Protein AF-A0A9D4KUN6-F1 (afdb_monomer)

Foldseek 3Di:
DDDDPVRVVVVVVVVLVVDPVSVVVVVVVVVVVVVVCVVVVVDDDPVRDDPVVVVVVVVVCVVVVVVVVVVVVVVVVVVVVVPDPPPDPPDPDDPDDPVVVVVVVVVVVVVVVVVVVVVVVVVVVVVVVVVVVVVVVVVVVVVVVVVVVVVCDVVNVVVVVVVCVVCVVVNVVVVVVVLVVLVVLLVCCVVDDPVVLLVVLCVQPVDPVNVVVVVQVVNCVRRVNDNPPPVPVPVPPDPPPPPVVLVVVVVVCPPPVNVVVDDDPVQWDADPNDIDGPVNVVVD

Secondary structure (DSSP, 8-state):
-PPPHHHHHHHHHHHHHH-HHHHHHHHHHHHHHHHHHHHTTSS--TTTS-HHHHHHHHHHHHHHHHHHHHHHHHHHHHHHHHTSPPPPP---PPPPPHHHHHHHHHHHHHHHHHHHHHHHHHHHHHHHHHHHHHHHHHHHHHHHHHHHHHTS-HHHHHHHHHHHHHTHHHHHHHHHHHHHHHHHHHHHHHH--HHHHHHHHHHHHH-HHHHHTTHHHHHHHHH----------------PPPHHHHHHHHHHHHSHHHHHTS--GGGEEEETTEEEEHHHHT--

Solvent-accessible surface area (backbone atoms only — not comparable to full-atom values): 16516 Å² total; per-residue (Å²): 134,85,75,50,74,68,52,49,54,49,51,50,55,49,56,40,65,74,36,62,69,61,36,50,56,50,51,50,56,49,52,52,51,48,50,56,34,38,76,70,61,76,49,70,52,80,85,76,41,52,76,68,54,49,51,50,51,53,51,52,49,54,52,52,52,49,53,49,52,54,49,53,52,50,52,52,52,50,52,56,62,72,68,52,74,78,76,71,78,82,73,92,61,85,73,83,53,71,66,59,57,49,52,50,52,52,50,50,52,52,51,50,52,51,53,51,51,52,51,50,54,49,52,50,53,52,51,52,52,49,52,52,51,51,52,52,50,50,52,52,51,49,52,50,51,57,52,53,56,68,68,50,51,68,68,61,54,51,51,52,52,47,55,52,58,74,41,38,69,59,51,51,50,50,50,50,51,50,53,53,52,40,52,50,52,32,56,49,55,71,73,43,53,77,68,56,50,50,50,56,46,44,63,48,67,64,39,65,67,40,52,74,73,47,44,42,62,50,44,27,72,71,45,64,54,67,85,68,78,71,76,71,80,55,90,63,76,76,80,71,76,54,66,65,58,55,48,55,53,50,55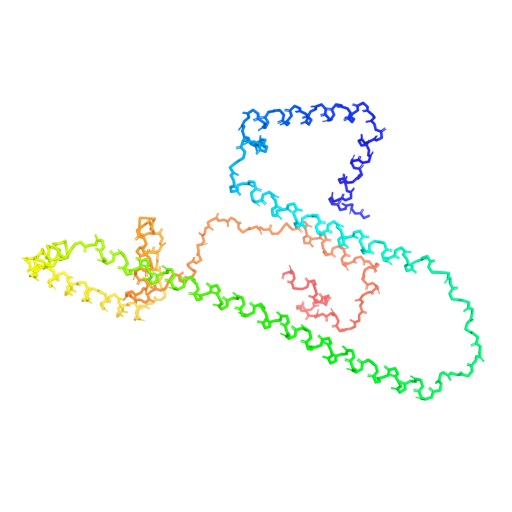,55,57,66,34,63,77,56,44,72,77,68,74,57,86,90,52,53,44,73,56,96,92,44,78,41,48,51,79,62,62,76,76,104

Sequence (284 aa):
MALTSGERSALWRKRQRNDTEKHEKYKQKERERYLKRKERGNIKLVHDMSEREKRSKRRAWKISSKTYRDRSKKITAALKLTMKPPNSPPDNGPGPSREIQNRDRGRRKKNLIRSKAYREQFKLRIALNKERRMKDMYKKRYYRLKNKNIKRTESQIDNEVEIIMNDRAKTKTAITMYSILINNIRKRYSNAETAEKRMLKKLIYREAVLRTYGIGDFAKNSTGISESRIRVHANTPRRQRSTVFQKNITDFFERDDNSRIKAGKKSTITRRKVKKQIRLMNNS

pLDDT: mean 78.45, std 13.75, range [45.59, 97.06]

Radius of gyration: 35.12 Å; Cα contacts (8 Å, |Δi|>4): 68; chains: 1; bounding box: 75×63×86 Å

Organism: Dreissena polymorpha (NCBI:txid45954)

Structure (mmCIF, N/CA/C/O backbone):
data_AF-A0A9D4KUN6-F1
#
_entry.id   AF-A0A9D4KUN6-F1
#
loop_
_atom_site.group_PDB
_atom_site.id
_atom_site.type_symbol
_atom_site.label_atom_id
_atom_site.label_alt_id
_atom_site.label_comp_id
_atom_site.label_asym_id
_atom_site.label_entity_id
_atom_site.label_seq_id
_atom_site.pdbx_PDB_ins_code
_atom_site.Cartn_x
_atom_site.Cartn_y
_atom_site.Cartn_z
_atom_site.occupancy
_atom_site.B_iso_or_equiv
_atom_site.auth_seq_id
_atom_site.auth_comp_id
_atom_site.auth_asym_id
_atom_site.auth_atom_id
_atom_site.pdbx_PDB_model_num
ATOM 1 N N . MET A 1 1 ? 12.007 -25.671 -31.187 1.00 57.03 1 MET A N 1
ATOM 2 C CA . MET A 1 1 ? 11.753 -24.912 -29.935 1.00 57.03 1 MET A CA 1
ATOM 3 C C . MET A 1 1 ? 10.272 -24.560 -29.858 1.00 57.03 1 MET A C 1
ATOM 5 O O . MET A 1 1 ? 9.696 -24.250 -30.892 1.00 57.03 1 MET A O 1
ATOM 9 N N . ALA A 1 2 ? 9.638 -24.632 -28.685 1.00 70.88 2 ALA A N 1
ATOM 10 C CA . ALA A 1 2 ? 8.222 -24.280 -28.553 1.00 70.88 2 ALA A CA 1
ATOM 11 C C . ALA A 1 2 ? 8.035 -22.753 -28.591 1.00 70.88 2 ALA A C 1
ATOM 13 O O . ALA A 1 2 ? 8.686 -22.033 -27.838 1.00 70.88 2 ALA A O 1
ATOM 14 N N . LEU A 1 3 ? 7.132 -22.269 -29.448 1.00 81.00 3 LEU A N 1
ATOM 15 C CA . LEU A 1 3 ? 6.803 -20.845 -29.563 1.00 81.00 3 LEU A CA 1
ATOM 16 C C . LEU A 1 3 ? 6.275 -20.290 -28.230 1.00 81.00 3 LEU A C 1
ATOM 18 O O . LEU A 1 3 ? 5.413 -20.893 -27.568 1.00 81.00 3 LEU A O 1
ATOM 22 N N . THR A 1 4 ? 6.729 -19.094 -27.858 1.00 87.31 4 THR A N 1
ATOM 23 C CA . THR A 1 4 ? 6.194 -18.385 -26.689 1.00 87.31 4 THR A CA 1
ATOM 24 C C . THR A 1 4 ? 4.710 -18.055 -26.888 1.00 87.31 4 THR A C 1
ATOM 26 O O . THR A 1 4 ? 4.194 -18.012 -28.006 1.00 87.31 4 THR A O 1
ATOM 29 N N . SER A 1 5 ? 3.974 -17.824 -25.796 1.00 83.00 5 SER A N 1
ATOM 30 C CA . SER A 1 5 ? 2.545 -17.459 -25.870 1.00 83.00 5 SER A CA 1
ATOM 31 C C . SER A 1 5 ? 2.307 -16.194 -26.719 1.00 83.00 5 SER A C 1
ATOM 33 O O . SER A 1 5 ? 1.349 -16.118 -27.494 1.00 83.00 5 SER A O 1
ATOM 35 N N . GLY A 1 6 ? 3.230 -15.227 -26.642 1.00 84.44 6 GLY A N 1
ATOM 36 C CA . GLY A 1 6 ? 3.194 -14.003 -27.445 1.00 84.44 6 GLY A CA 1
ATOM 37 C C . GLY A 1 6 ? 3.388 -14.260 -28.940 1.00 84.44 6 GLY A C 1
ATOM 38 O O . GLY A 1 6 ? 2.632 -13.726 -29.751 1.00 84.44 6 GLY A O 1
ATOM 39 N N . GLU A 1 7 ? 4.341 -15.119 -29.303 1.00 85.50 7 GLU A N 1
ATOM 40 C CA . GLU A 1 7 ? 4.604 -15.504 -30.695 1.00 85.50 7 GLU A CA 1
ATOM 41 C C . GLU A 1 7 ? 3.464 -16.339 -31.281 1.00 85.50 7 GLU A C 1
ATOM 43 O O . GLU A 1 7 ? 3.018 -16.064 -32.393 1.00 85.50 7 GLU A O 1
ATOM 48 N N . ARG A 1 8 ? 2.902 -17.281 -30.509 1.00 85.38 8 ARG A N 1
ATOM 49 C CA . ARG A 1 8 ? 1.691 -18.024 -30.902 1.00 85.38 8 ARG A CA 1
ATOM 50 C C . ARG A 1 8 ? 0.519 -17.085 -31.173 1.00 85.38 8 ARG A C 1
ATOM 52 O O . ARG A 1 8 ? -0.137 -17.197 -32.205 1.00 85.38 8 ARG A O 1
ATOM 59 N N . SER A 1 9 ? 0.307 -16.104 -30.297 1.00 83.44 9 SER A N 1
ATOM 60 C CA . SER A 1 9 ? -0.739 -15.088 -30.467 1.00 83.44 9 SER A CA 1
ATOM 61 C C . SER A 1 9 ? -0.472 -14.153 -31.653 1.00 83.44 9 SER A C 1
ATOM 63 O O . SER A 1 9 ? -1.408 -13.647 -32.270 1.00 83.44 9 SER A O 1
ATOM 65 N N . ALA A 1 10 ? 0.793 -13.874 -31.977 1.00 84.44 10 ALA A N 1
ATOM 66 C CA . ALA A 1 10 ? 1.174 -13.073 -33.140 1.00 84.44 10 ALA A CA 1
ATOM 67 C C . ALA A 1 10 ? 0.963 -13.839 -34.454 1.00 84.44 10 ALA A C 1
ATOM 69 O O . ALA A 1 10 ? 0.397 -13.283 -35.395 1.00 84.44 10 ALA A O 1
ATOM 70 N N . LEU A 1 11 ? 1.340 -15.119 -34.494 1.00 85.50 11 LEU A N 1
ATOM 71 C CA . LEU A 1 11 ? 1.102 -16.015 -35.626 1.00 85.50 11 LEU A CA 1
ATOM 72 C C . LEU A 1 11 ? -0.389 -16.234 -35.865 1.00 85.50 11 LEU A C 1
ATOM 74 O O . LEU A 1 11 ? -0.831 -16.136 -37.005 1.00 85.50 11 LEU A O 1
ATOM 78 N N . TRP A 1 12 ? -1.176 -16.438 -34.807 1.00 84.38 12 TRP A N 1
ATOM 79 C CA . TRP A 1 12 ? -2.632 -16.515 -34.914 1.00 84.38 12 TRP A CA 1
ATOM 80 C C . TRP A 1 12 ? -3.217 -15.226 -35.510 1.00 84.38 12 TRP A C 1
ATOM 82 O O . TRP A 1 12 ? -3.947 -15.291 -36.493 1.00 84.38 12 TRP A O 1
ATOM 92 N N . ARG A 1 13 ? -2.806 -14.042 -35.027 1.00 80.62 13 ARG A N 1
ATOM 93 C CA . ARG A 1 13 ? -3.217 -12.745 -35.609 1.00 80.62 13 ARG A CA 1
ATOM 94 C C . ARG A 1 13 ? -2.762 -12.547 -37.058 1.00 80.62 13 ARG A C 1
ATOM 96 O O . ARG A 1 13 ? -3.407 -11.811 -37.796 1.00 80.62 13 ARG A O 1
ATOM 103 N N . LYS A 1 14 ? -1.630 -13.131 -37.464 1.00 84.19 14 LYS A N 1
ATOM 104 C CA . LYS A 1 14 ? -1.148 -13.089 -38.853 1.00 84.19 14 LYS A CA 1
ATOM 105 C C . LYS A 1 14 ? -2.004 -13.998 -39.740 1.00 84.19 14 LYS A C 1
ATOM 107 O O . LYS A 1 14 ? -2.524 -13.525 -40.737 1.00 84.19 14 LYS A O 1
ATOM 112 N N . ARG A 1 15 ? -2.254 -15.240 -39.313 1.00 83.19 15 ARG A N 1
ATOM 113 C CA . ARG A 1 15 ? -3.147 -16.187 -40.006 1.00 83.19 15 ARG A CA 1
ATOM 114 C C . ARG A 1 15 ? -4.565 -15.637 -40.157 1.00 83.19 15 ARG A C 1
ATOM 116 O O . ARG A 1 15 ? -5.123 -15.717 -41.235 1.00 83.19 15 ARG A O 1
ATOM 123 N N . GLN A 1 16 ? -5.108 -15.023 -39.106 1.00 78.50 16 GLN A N 1
ATOM 124 C CA . GLN A 1 16 ? -6.433 -14.399 -39.146 1.00 78.50 16 GLN A CA 1
ATOM 125 C C . GLN A 1 16 ? -6.500 -13.173 -40.059 1.00 78.50 16 GLN A C 1
ATOM 127 O O . GLN A 1 16 ? -7.563 -12.898 -40.576 1.00 78.50 16 GLN A O 1
ATOM 132 N N . ARG A 1 17 ? -5.409 -12.420 -40.254 1.00 79.44 17 ARG A N 1
ATOM 133 C CA . ARG A 1 17 ? -5.395 -11.288 -41.202 1.00 79.44 17 ARG A CA 1
ATOM 134 C C . ARG A 1 17 ? -5.264 -11.728 -42.656 1.00 79.44 17 ARG A C 1
ATOM 136 O O . ARG A 1 17 ? -5.708 -10.999 -43.529 1.00 79.44 17 ARG A O 1
ATOM 143 N N . ASN A 1 18 ? -4.647 -12.882 -42.889 1.00 84.38 18 ASN A N 1
ATOM 144 C CA . ASN A 1 18 ? -4.466 -13.437 -44.226 1.00 84.38 18 ASN A CA 1
ATOM 145 C C . ASN A 1 18 ? -5.744 -14.113 -44.764 1.00 84.38 18 ASN A C 1
ATOM 147 O O . ASN A 1 18 ? -5.841 -14.322 -45.963 1.00 84.38 18 ASN A O 1
ATOM 151 N N . ASP A 1 19 ? -6.698 -14.452 -43.893 1.00 86.56 19 ASP A N 1
ATOM 152 C CA . ASP A 1 19 ? -8.002 -15.032 -44.239 1.00 86.56 19 ASP A CA 1
ATOM 153 C C . ASP A 1 19 ? -9.089 -13.966 -44.034 1.00 86.56 19 ASP A C 1
ATOM 155 O O . ASP A 1 19 ? -9.507 -13.691 -42.904 1.00 86.56 19 ASP A O 1
ATOM 159 N N . THR A 1 20 ? -9.483 -13.306 -45.122 1.00 84.25 20 THR A N 1
ATOM 160 C CA . THR A 1 20 ? -10.368 -12.132 -45.112 1.00 84.25 20 THR A CA 1
ATOM 161 C C . THR A 1 20 ? -11.754 -12.457 -44.553 1.00 84.25 20 THR A C 1
ATOM 163 O O . THR A 1 20 ? -12.236 -11.741 -43.674 1.00 84.25 20 THR A O 1
ATOM 166 N N . GLU A 1 21 ? -12.352 -13.582 -44.949 1.00 85.75 21 GLU A N 1
ATOM 167 C CA . GLU A 1 21 ?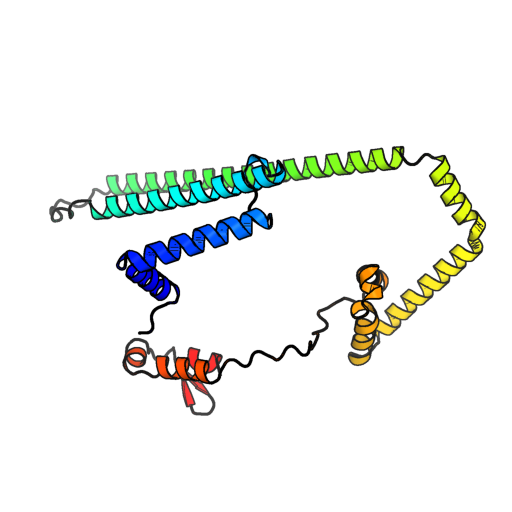 -13.679 -14.000 -44.480 1.00 85.75 21 GLU A CA 1
ATOM 168 C C . GLU A 1 21 ? -13.696 -14.334 -42.985 1.00 85.75 21 GLU A C 1
ATOM 170 O O . GLU A 1 21 ? -14.584 -13.901 -42.236 1.00 85.75 21 GLU A O 1
ATOM 175 N N . LYS A 1 22 ? -12.698 -15.087 -42.497 1.00 82.19 22 LYS A N 1
ATOM 176 C CA . LYS A 1 22 ? -12.599 -15.367 -41.056 1.00 82.19 22 LYS A CA 1
ATOM 177 C C . LYS A 1 22 ? -12.306 -14.096 -40.265 1.00 82.19 22 LYS A C 1
ATOM 179 O O . LYS A 1 22 ? -12.817 -13.946 -39.148 1.00 82.19 22 LYS A O 1
ATOM 184 N N . HIS A 1 23 ? -11.538 -13.163 -40.831 1.00 83.12 23 HIS A N 1
ATOM 185 C CA . HIS A 1 23 ? -11.273 -11.876 -40.200 1.00 83.12 23 HIS A CA 1
ATOM 186 C C . HIS A 1 23 ? -12.547 -11.049 -40.011 1.00 83.12 23 HIS A C 1
ATOM 188 O O . HIS A 1 23 ? -12.757 -10.469 -38.939 1.00 83.12 23 HIS A O 1
ATOM 194 N N . GLU A 1 24 ? -13.410 -11.010 -41.024 1.00 87.62 24 GLU A N 1
ATOM 195 C CA . GLU A 1 24 ? -14.675 -10.279 -40.979 1.00 87.62 24 GLU A CA 1
ATOM 196 C C . GLU A 1 24 ? -15.657 -10.887 -39.981 1.00 87.62 24 GLU A C 1
ATOM 198 O O . GLU A 1 24 ? -16.179 -10.161 -39.128 1.00 87.62 24 GLU A O 1
ATOM 203 N N . LYS A 1 25 ? -15.811 -12.219 -39.981 1.00 89.06 25 LYS A N 1
ATOM 204 C CA . LYS A 1 25 ? -16.606 -12.941 -38.971 1.00 89.06 25 LYS A CA 1
ATOM 205 C C . LYS A 1 25 ? -16.091 -12.674 -37.552 1.00 89.06 25 LYS A C 1
ATOM 207 O O . LYS A 1 25 ? -16.872 -12.487 -36.616 1.00 89.06 25 LYS A O 1
ATOM 212 N N . TYR A 1 26 ? -14.771 -12.604 -37.364 1.00 85.44 26 TYR A N 1
ATOM 213 C CA . TYR A 1 26 ? -14.178 -12.239 -36.076 1.00 85.44 26 TYR A CA 1
ATOM 214 C C . TYR A 1 26 ? -14.511 -10.793 -35.670 1.00 85.44 26 TYR A C 1
ATOM 216 O O . TYR A 1 26 ? -14.903 -10.562 -34.523 1.00 85.44 26 TYR A O 1
ATOM 224 N N . LYS A 1 27 ? -14.399 -9.828 -36.596 1.00 88.69 27 LYS A N 1
ATOM 225 C CA . LYS A 1 27 ? -14.767 -8.421 -36.353 1.00 88.69 27 LYS A CA 1
ATOM 226 C C . LYS A 1 27 ? -16.251 -8.266 -36.023 1.00 88.69 27 LYS A C 1
ATOM 228 O O . LYS A 1 27 ? -16.587 -7.496 -35.129 1.00 88.69 27 LYS A O 1
ATOM 233 N N . GLN A 1 28 ? -17.139 -8.996 -36.700 1.00 91.00 28 GLN A N 1
ATOM 234 C CA . GLN A 1 28 ? -18.572 -9.031 -36.377 1.00 91.00 28 GLN A CA 1
ATOM 235 C C . GLN A 1 28 ? -18.801 -9.518 -34.939 1.00 91.00 28 GLN A C 1
ATOM 237 O O . GLN A 1 28 ? -19.374 -8.785 -34.134 1.00 91.00 28 GLN A O 1
ATOM 242 N N . LYS A 1 29 ? -18.213 -10.658 -34.554 1.00 92.19 29 LYS A N 1
ATOM 243 C CA . LYS A 1 29 ? -18.282 -11.166 -33.169 1.00 92.19 29 LYS A CA 1
ATOM 244 C C . LYS A 1 29 ? -17.677 -10.216 -32.135 1.00 92.19 29 LYS A C 1
ATOM 246 O O . LYS A 1 29 ? -18.045 -10.257 -30.960 1.00 92.19 29 LYS A O 1
ATOM 251 N N . GLU A 1 30 ? -16.676 -9.419 -32.500 1.00 90.19 30 GLU A N 1
ATOM 252 C CA . 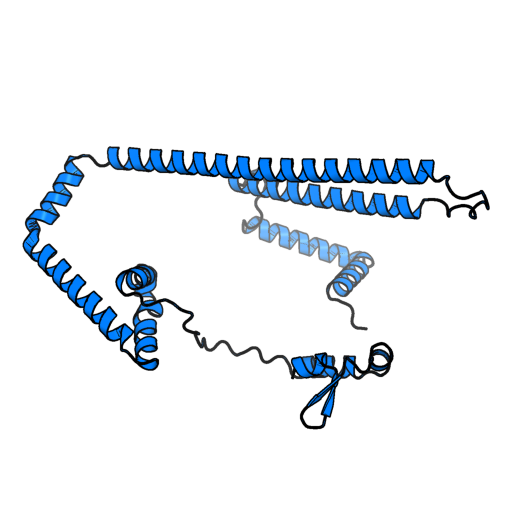GLU A 1 30 ? -16.124 -8.399 -31.605 1.00 90.19 30 GLU A CA 1
ATOM 253 C C . GLU A 1 30 ? -17.086 -7.213 -31.443 1.00 90.19 30 GLU A C 1
ATOM 255 O O . GLU A 1 30 ? -17.315 -6.779 -30.312 1.00 90.19 30 GLU A O 1
ATOM 260 N N . ARG A 1 31 ? -17.705 -6.747 -32.537 1.00 92.50 31 ARG A N 1
ATOM 261 C CA . ARG A 1 31 ? -18.743 -5.701 -32.517 1.00 92.50 31 ARG A CA 1
ATOM 262 C C . ARG A 1 31 ? -19.935 -6.110 -31.654 1.00 92.50 31 ARG A C 1
ATOM 264 O O . ARG A 1 31 ? -20.333 -5.346 -30.780 1.00 92.50 31 ARG A O 1
ATOM 271 N N . GLU A 1 32 ? -20.424 -7.336 -31.801 1.00 93.94 32 GLU A N 1
ATOM 272 C CA . GLU A 1 32 ? -21.489 -7.885 -30.950 1.00 93.94 32 GLU A CA 1
ATOM 273 C C . GLU A 1 32 ? -21.083 -7.941 -29.473 1.00 93.94 32 GLU A C 1
ATOM 275 O O . GLU A 1 32 ? -21.842 -7.544 -28.588 1.00 93.94 32 GLU A O 1
ATOM 280 N N . ARG A 1 33 ? -19.858 -8.399 -29.174 1.00 91.25 33 ARG A N 1
ATOM 281 C CA . ARG A 1 33 ? -19.335 -8.407 -27.798 1.00 91.25 33 ARG A CA 1
ATOM 282 C C . ARG A 1 33 ? -19.228 -6.999 -27.223 1.00 91.25 33 ARG A C 1
ATOM 284 O O . ARG A 1 33 ? -19.471 -6.815 -26.030 1.00 91.25 33 ARG A O 1
ATOM 291 N N . TYR A 1 34 ? -18.854 -6.020 -28.040 1.00 90.25 34 TYR A N 1
ATOM 292 C CA . TYR A 1 34 ? -18.807 -4.621 -27.640 1.00 90.25 34 TYR A CA 1
ATOM 293 C C . TYR A 1 34 ? -20.207 -4.086 -27.320 1.00 90.25 34 TYR A C 1
ATOM 295 O O . TYR A 1 34 ? -20.386 -3.534 -26.235 1.00 90.25 34 TYR A O 1
ATOM 303 N N . LEU A 1 35 ? -21.193 -4.316 -28.195 1.00 90.38 35 LEU A N 1
ATOM 304 C CA . LEU A 1 35 ? -22.591 -3.925 -27.976 1.00 90.38 35 LEU A CA 1
ATOM 305 C C . LEU A 1 35 ? -23.143 -4.534 -26.684 1.00 90.38 35 LEU A C 1
ATOM 307 O O . LEU A 1 35 ? -23.547 -3.791 -25.795 1.00 90.38 35 LEU A O 1
ATOM 311 N N . LYS A 1 36 ? -22.982 -5.849 -26.482 1.00 91.88 36 LYS A N 1
ATOM 312 C CA . LYS A 1 36 ? -23.389 -6.529 -25.237 1.00 91.88 36 LYS A CA 1
ATOM 313 C C . LYS A 1 36 ? -22.720 -5.944 -23.991 1.00 91.88 36 LYS A C 1
ATOM 315 O O . LYS A 1 36 ? -23.317 -5.881 -22.921 1.00 91.88 36 LYS A O 1
ATOM 320 N N . ARG A 1 37 ? -21.450 -5.531 -24.075 1.00 86.81 37 ARG A N 1
ATOM 321 C CA . ARG A 1 37 ? -20.750 -4.891 -22.944 1.00 86.81 37 ARG A CA 1
ATOM 322 C C . ARG A 1 37 ? -21.203 -3.454 -22.706 1.00 86.81 37 ARG A C 1
ATOM 324 O O . ARG A 1 37 ? -21.141 -3.009 -21.560 1.00 86.81 37 ARG A O 1
ATOM 331 N N . LYS A 1 38 ? -21.605 -2.749 -23.761 1.00 87.94 38 LYS A N 1
ATOM 332 C CA . LYS A 1 38 ? -22.177 -1.405 -23.699 1.00 87.94 38 LYS A CA 1
ATOM 333 C C . LYS A 1 38 ? -23.564 -1.449 -23.051 1.00 87.94 38 LYS A C 1
ATOM 335 O O . LYS A 1 38 ? -23.767 -0.745 -22.073 1.00 87.94 38 LYS A O 1
ATOM 340 N N . GLU A 1 39 ? -24.438 -2.348 -23.504 1.00 87.50 39 GLU A N 1
ATOM 341 C CA . GLU A 1 39 ? -25.770 -2.602 -22.923 1.00 87.50 39 GLU A CA 1
ATOM 342 C C . GLU A 1 39 ? -25.690 -2.969 -21.438 1.00 87.50 39 GLU A C 1
ATOM 344 O O . GLU A 1 39 ? -26.407 -2.417 -20.614 1.00 87.50 39 GLU A O 1
ATOM 349 N N . ARG A 1 40 ? -24.738 -3.832 -21.058 1.00 88.25 40 ARG A N 1
ATOM 350 C CA . ARG A 1 40 ? -24.490 -4.205 -19.651 1.00 88.25 40 ARG A CA 1
ATOM 351 C C . ARG A 1 40 ? -23.866 -3.087 -18.796 1.00 88.25 40 ARG A C 1
ATOM 353 O O . ARG A 1 40 ? -23.493 -3.350 -17.657 1.00 88.25 40 ARG A O 1
ATOM 360 N N . GLY A 1 41 ? -23.628 -1.891 -19.338 1.00 80.06 41 GLY A N 1
ATOM 361 C CA . GLY A 1 41 ? -23.023 -0.761 -18.614 1.00 80.06 41 GLY A CA 1
ATOM 362 C C . GLY A 1 41 ? -21.527 -0.909 -18.290 1.00 80.06 41 GLY A C 1
ATOM 363 O O . GLY A 1 41 ? -20.939 -0.063 -17.616 1.00 80.06 41 GLY A O 1
ATOM 364 N N . ASN A 1 42 ? -20.866 -1.957 -18.796 1.00 82.19 42 ASN A N 1
ATOM 365 C CA . ASN A 1 42 ? -19.440 -2.211 -18.559 1.00 82.19 42 ASN A CA 1
ATOM 366 C C . ASN A 1 42 ? -18.524 -1.290 -19.380 1.00 82.19 42 ASN A C 1
ATOM 368 O O . ASN A 1 42 ? -17.326 -1.185 -19.100 1.00 82.19 42 ASN A O 1
ATOM 372 N N . ILE A 1 43 ? -19.060 -0.662 -20.429 1.00 81.25 43 ILE A N 1
ATOM 373 C CA . ILE A 1 43 ? -18.367 0.321 -21.260 1.00 81.25 43 ILE A CA 1
ATOM 374 C C . ILE A 1 43 ? -19.199 1.600 -21.247 1.00 81.25 43 ILE A C 1
ATOM 376 O O . ILE A 1 43 ? -20.198 1.701 -21.949 1.00 81.25 43 ILE A O 1
ATOM 380 N N . LYS A 1 44 ? -18.756 2.575 -20.453 1.00 84.44 44 LYS A N 1
ATOM 381 C CA . LYS A 1 44 ? -19.345 3.916 -20.403 1.00 84.44 44 LYS A CA 1
ATOM 382 C C . LYS A 1 44 ? -18.797 4.775 -21.538 1.00 84.44 44 LYS A C 1
ATOM 384 O O . LYS A 1 44 ? -17.586 4.735 -21.801 1.00 84.44 44 LYS A O 1
ATOM 389 N N . LEU A 1 45 ? -19.650 5.575 -22.176 1.00 84.31 45 LEU A N 1
ATOM 390 C CA . LEU A 1 45 ? -19.166 6.636 -23.052 1.00 84.31 45 LEU A CA 1
ATOM 391 C C . LEU A 1 45 ? -18.550 7.766 -22.224 1.00 84.31 45 LEU A C 1
ATOM 393 O O . LEU A 1 45 ? -18.693 7.844 -21.007 1.00 84.31 45 LEU A O 1
ATOM 397 N N . VAL A 1 46 ? -17.824 8.662 -22.894 1.00 82.12 46 VAL A N 1
ATOM 398 C CA . VAL A 1 46 ? -17.166 9.784 -22.214 1.00 82.12 46 VAL A CA 1
ATOM 399 C C . VAL A 1 46 ? -18.168 10.709 -21.530 1.00 82.12 46 VAL A C 1
ATOM 401 O O . VAL A 1 46 ? -17.844 11.215 -20.459 1.00 82.12 46 VAL A O 1
ATOM 404 N N . HIS A 1 47 ? -19.359 10.897 -22.099 1.00 82.50 47 HIS A N 1
ATOM 405 C CA . HIS A 1 47 ? -20.411 11.705 -21.482 1.00 82.50 47 HIS A CA 1
ATOM 406 C C . HIS A 1 47 ? -20.958 11.049 -20.204 1.00 82.50 47 HIS A C 1
ATOM 408 O O . HIS A 1 47 ? -21.047 11.731 -19.189 1.00 82.50 47 HIS A O 1
ATOM 414 N N . ASP A 1 48 ? -21.155 9.726 -20.216 1.00 84.38 48 ASP A N 1
ATOM 415 C CA . ASP A 1 48 ? -21.648 8.931 -19.076 1.00 84.38 48 ASP A CA 1
ATOM 416 C C . ASP A 1 48 ? -20.626 8.732 -17.945 1.00 84.38 48 ASP A C 1
ATOM 418 O O . ASP A 1 48 ? -20.946 8.227 -16.867 1.00 84.38 48 ASP A O 1
ATOM 422 N N . MET A 1 49 ? -19.353 9.055 -18.183 1.00 89.00 49 MET A N 1
ATOM 423 C CA . MET A 1 49 ? -18.319 8.928 -17.159 1.00 89.00 49 MET A CA 1
ATOM 424 C C . MET A 1 49 ? -18.396 10.076 -16.149 1.00 89.00 49 MET A C 1
ATOM 426 O O . MET A 1 49 ? -18.420 11.254 -16.508 1.00 89.00 49 MET A O 1
ATOM 430 N N . SER A 1 50 ? -18.269 9.744 -14.865 1.00 92.12 50 SER A N 1
ATOM 431 C CA . SER A 1 50 ? -18.096 10.748 -13.809 1.00 92.12 50 SER A CA 1
ATOM 432 C C . SER A 1 50 ? -16.803 11.557 -14.003 1.00 92.12 50 SER A C 1
ATOM 434 O O . SER A 1 50 ? -15.813 11.071 -14.562 1.00 92.12 50 SER A O 1
ATOM 436 N N . GLU A 1 51 ? -16.723 12.773 -13.449 1.00 92.94 51 GLU A N 1
ATOM 437 C CA . GLU A 1 51 ? -15.492 13.584 -13.526 1.00 92.94 51 GLU A CA 1
ATOM 438 C C . GLU A 1 51 ? -14.265 12.912 -12.889 1.00 92.94 51 GLU A C 1
ATOM 440 O O . GLU A 1 51 ? -13.111 13.185 -13.243 1.00 92.94 51 GLU A O 1
ATOM 445 N N . ARG A 1 52 ? -14.477 12.000 -11.936 1.00 88.31 52 ARG A N 1
ATOM 446 C CA . ARG A 1 52 ? -13.403 11.189 -11.353 1.00 88.31 52 ARG A CA 1
ATOM 447 C C . ARG A 1 52 ? -12.889 10.145 -12.351 1.00 88.31 52 ARG A C 1
ATOM 449 O O . ARG A 1 52 ? -11.672 10.005 -12.500 1.00 88.31 52 ARG A O 1
ATOM 456 N N . GLU A 1 53 ? -13.781 9.456 -13.056 1.00 88.69 53 GLU A N 1
ATOM 457 C CA . GLU A 1 53 ? -13.427 8.481 -14.096 1.00 88.69 53 GLU A CA 1
ATOM 458 C C . GLU A 1 53 ? -12.772 9.164 -15.301 1.00 88.69 53 GLU A C 1
ATOM 460 O O . GLU A 1 53 ? -11.702 8.728 -15.740 1.00 88.69 53 GLU A O 1
ATOM 465 N N . LYS A 1 54 ? -13.321 10.298 -15.759 1.00 92.56 54 LYS A N 1
ATOM 466 C CA . LYS A 1 54 ? -12.721 11.139 -16.807 1.00 92.56 54 LYS A CA 1
ATOM 467 C C . LYS A 1 54 ? -11.292 11.549 -16.442 1.00 92.56 54 LYS A C 1
ATOM 469 O O . LYS A 1 54 ? -10.376 11.391 -17.251 1.00 92.56 54 LYS A O 1
ATOM 474 N N . ARG A 1 55 ? -11.044 11.999 -15.203 1.00 92.12 55 ARG A N 1
ATOM 475 C CA . ARG A 1 55 ? -9.681 12.298 -14.715 1.00 92.12 55 ARG A CA 1
ATOM 476 C C . ARG A 1 55 ? -8.762 11.078 -14.732 1.00 92.12 55 ARG A C 1
ATOM 478 O O . ARG A 1 55 ? -7.608 11.205 -15.144 1.00 92.12 55 ARG A O 1
ATOM 485 N N . SER A 1 56 ? -9.253 9.915 -14.308 1.00 92.06 56 SER A N 1
ATOM 486 C CA . SER A 1 56 ? -8.482 8.667 -14.333 1.00 92.06 56 SER A CA 1
ATOM 487 C C . SER A 1 56 ? -8.086 8.279 -15.762 1.00 92.06 56 SER A C 1
ATOM 489 O O . SER A 1 56 ? -6.906 8.051 -16.040 1.00 92.06 56 SER A O 1
ATOM 491 N N . LYS A 1 57 ? -9.038 8.323 -16.704 1.00 91.12 57 LYS A N 1
ATOM 492 C CA . LYS A 1 57 ? -8.798 8.071 -18.133 1.00 91.12 57 LYS A CA 1
ATOM 493 C C . LYS A 1 57 ? -7.817 9.072 -18.741 1.00 91.12 57 LYS A C 1
ATOM 495 O O . LYS A 1 57 ? -6.868 8.647 -19.394 1.00 91.12 57 LYS A O 1
ATOM 500 N N . ARG A 1 58 ? -7.958 10.375 -18.459 1.00 93.69 58 ARG A N 1
ATOM 501 C CA . ARG A 1 58 ? -6.993 11.409 -18.886 1.00 93.69 58 ARG A CA 1
ATOM 502 C C . ARG A 1 58 ? -5.585 11.124 -18.359 1.00 93.69 58 ARG A C 1
ATOM 504 O O . ARG A 1 58 ? -4.607 11.279 -19.088 1.00 93.69 58 ARG A O 1
ATOM 511 N N . ARG A 1 59 ? -5.459 10.687 -17.102 1.00 94.88 59 ARG A N 1
ATOM 512 C CA . ARG A 1 59 ? -4.165 10.319 -16.508 1.00 94.88 59 ARG A CA 1
ATOM 513 C C . ARG A 1 59 ? -3.557 9.097 -17.194 1.00 94.88 59 ARG A C 1
ATOM 515 O O . ARG A 1 59 ? -2.379 9.141 -17.541 1.00 94.88 59 ARG A O 1
ATOM 522 N N . ALA A 1 60 ? -4.348 8.048 -17.412 1.00 92.12 60 ALA A N 1
ATOM 523 C CA . ALA A 1 60 ? -3.912 6.858 -18.135 1.00 92.12 60 ALA A CA 1
ATOM 524 C C . ALA A 1 60 ? -3.457 7.214 -19.558 1.00 92.12 60 ALA A C 1
ATOM 526 O O . ALA A 1 60 ? -2.357 6.845 -19.955 1.00 92.12 60 ALA A O 1
ATOM 527 N N . TRP A 1 61 ? -4.234 8.032 -20.275 1.00 94.38 61 TRP A N 1
ATOM 528 C CA . TRP A 1 61 ? -3.893 8.503 -21.616 1.00 94.38 61 TRP A CA 1
ATOM 529 C C . TRP A 1 61 ? -2.579 9.291 -21.650 1.00 94.38 61 TRP A C 1
ATOM 531 O O . TRP A 1 61 ? -1.721 9.001 -22.480 1.00 94.38 61 TRP A O 1
ATOM 541 N N . LYS A 1 62 ? -2.354 10.217 -20.706 1.00 95.69 62 LYS A N 1
ATOM 542 C CA . LYS A 1 62 ? -1.075 10.945 -20.592 1.00 95.69 62 LYS A CA 1
ATOM 543 C C . LYS A 1 62 ? 0.114 9.997 -20.405 1.00 95.69 62 LYS A C 1
ATOM 545 O O . LYS A 1 62 ? 1.164 10.207 -21.010 1.00 95.69 62 LYS A O 1
ATOM 550 N N . ILE A 1 63 ? -0.043 8.958 -19.580 1.00 94.75 63 ILE A N 1
ATOM 551 C CA . ILE A 1 63 ? 1.003 7.952 -19.349 1.00 94.75 63 ILE A CA 1
ATOM 552 C C . ILE A 1 63 ? 1.248 7.149 -20.628 1.00 94.75 63 ILE A C 1
ATOM 554 O O . ILE A 1 63 ? 2.385 7.091 -21.092 1.00 94.75 63 ILE A O 1
ATOM 558 N N . SER A 1 64 ? 0.197 6.589 -21.228 1.00 93.06 64 SER A N 1
ATOM 559 C CA . SER A 1 64 ? 0.293 5.794 -22.454 1.00 93.06 64 SER A CA 1
ATOM 560 C C . SER A 1 64 ? 0.899 6.594 -23.611 1.00 93.06 64 SER A C 1
ATOM 562 O O . SER A 1 64 ? 1.835 6.122 -24.254 1.00 93.06 64 SER A O 1
ATOM 564 N N . SER A 1 65 ? 0.453 7.834 -23.820 1.00 94.00 65 SER A N 1
ATOM 565 C CA . SER A 1 65 ? 0.985 8.741 -24.845 1.00 94.00 65 SER A CA 1
ATOM 566 C C . SER A 1 65 ? 2.470 9.042 -24.623 1.00 94.00 65 SER A C 1
ATOM 568 O O . SER A 1 65 ? 3.278 8.934 -25.548 1.00 94.00 65 SER A O 1
ATOM 570 N N . LYS A 1 66 ? 2.879 9.301 -23.372 1.00 94.62 66 LYS A N 1
ATOM 571 C CA . LYS A 1 66 ? 4.299 9.452 -23.029 1.00 94.62 66 LYS A CA 1
ATOM 572 C C . LYS A 1 66 ? 5.092 8.184 -23.351 1.00 94.62 66 LYS A C 1
ATOM 574 O O . LYS A 1 66 ? 6.125 8.278 -24.005 1.00 94.62 66 LYS A O 1
ATOM 579 N N . THR A 1 67 ? 4.610 7.010 -22.936 1.00 93.06 67 THR A N 1
ATOM 580 C CA . THR A 1 67 ? 5.308 5.740 -23.200 1.00 93.06 67 THR A CA 1
ATOM 581 C C . THR A 1 67 ? 5.425 5.432 -24.690 1.00 93.06 67 THR A C 1
ATOM 583 O O . THR A 1 67 ? 6.471 4.957 -25.127 1.00 93.06 67 THR A O 1
ATOM 586 N N . TYR A 1 68 ? 4.388 5.745 -25.473 1.00 93.06 68 TYR A N 1
ATOM 587 C CA . TYR A 1 68 ? 4.405 5.615 -26.926 1.00 93.06 68 TYR A CA 1
ATOM 588 C C . TYR A 1 68 ? 5.466 6.532 -27.534 1.00 93.06 68 TYR A C 1
ATOM 590 O O . TYR A 1 68 ? 6.358 6.056 -28.229 1.00 93.06 68 TYR A O 1
ATOM 598 N N . ARG A 1 69 ? 5.448 7.823 -27.181 1.00 93.19 69 ARG A N 1
ATOM 599 C CA . ARG A 1 69 ? 6.436 8.799 -27.654 1.00 93.19 69 ARG A CA 1
ATOM 600 C C . ARG A 1 69 ? 7.866 8.394 -27.300 1.00 93.19 69 ARG A C 1
ATOM 602 O O . ARG A 1 69 ? 8.752 8.490 -28.143 1.00 93.19 69 ARG A O 1
ATOM 609 N N . ASP A 1 70 ? 8.101 7.937 -26.074 1.00 92.12 70 ASP A N 1
ATOM 610 C CA . ASP A 1 70 ? 9.427 7.507 -25.626 1.00 92.12 70 ASP A CA 1
ATOM 611 C C . ASP A 1 70 ? 9.890 6.252 -26.388 1.00 92.12 70 ASP A C 1
ATOM 613 O O . ASP A 1 70 ? 11.060 6.156 -26.762 1.00 92.12 70 ASP A O 1
ATOM 617 N N . ARG A 1 71 ? 8.980 5.312 -26.683 1.00 91.81 71 ARG A N 1
ATOM 618 C CA . ARG A 1 71 ? 9.269 4.154 -27.541 1.00 91.81 71 ARG A CA 1
ATOM 619 C C . ARG A 1 71 ? 9.608 4.591 -28.968 1.00 91.81 71 ARG A C 1
ATOM 621 O O . ARG A 1 71 ? 10.636 4.161 -29.482 1.00 91.81 71 ARG A O 1
ATOM 628 N N . SER A 1 72 ? 8.819 5.474 -29.577 1.00 90.56 72 SER A N 1
ATOM 629 C CA . SER A 1 72 ? 9.079 5.981 -30.932 1.00 90.56 72 SER A CA 1
ATOM 630 C C . SER A 1 72 ? 10.408 6.734 -31.020 1.00 90.56 72 SER A C 1
ATOM 632 O O . SER A 1 72 ? 11.152 6.547 -31.980 1.00 90.56 72 SER A O 1
ATOM 634 N N . LYS A 1 73 ? 10.772 7.512 -29.991 1.00 91.38 73 LYS A N 1
ATOM 635 C CA . LYS A 1 73 ? 12.089 8.166 -29.895 1.00 91.38 73 LYS A CA 1
ATOM 636 C C . LYS A 1 73 ? 13.239 7.163 -29.834 1.00 91.38 73 LYS A C 1
ATOM 638 O O . LYS A 1 73 ? 14.260 7.369 -30.477 1.00 91.38 73 LYS A O 1
ATOM 643 N N . LYS A 1 74 ? 13.084 6.073 -29.078 1.00 89.38 74 LYS A N 1
ATOM 644 C CA . LYS A 1 74 ? 14.098 5.008 -29.016 1.00 89.38 74 LYS A CA 1
ATOM 645 C C . LYS A 1 74 ? 14.267 4.311 -30.362 1.00 89.38 74 LYS A C 1
ATOM 647 O O . LYS A 1 74 ? 15.395 4.092 -30.778 1.00 89.38 74 LYS A O 1
ATOM 652 N N . ILE A 1 75 ? 13.162 4.003 -31.041 1.00 86.81 75 ILE A N 1
ATOM 653 C CA . ILE A 1 75 ? 13.187 3.363 -32.363 1.00 86.81 75 ILE A CA 1
ATOM 654 C C . ILE A 1 75 ? 13.852 4.284 -33.390 1.00 86.81 75 ILE A C 1
ATOM 656 O O . ILE A 1 75 ? 14.766 3.862 -34.086 1.00 86.81 75 ILE A O 1
ATOM 660 N N . THR A 1 76 ? 13.460 5.557 -33.438 1.00 87.19 76 THR A N 1
ATOM 661 C CA . THR A 1 76 ? 14.072 6.541 -34.348 1.00 87.19 76 THR A CA 1
ATOM 662 C C . THR A 1 76 ? 15.547 6.790 -34.038 1.00 87.19 76 THR A C 1
ATOM 664 O O . THR A 1 76 ? 16.341 6.904 -34.962 1.00 87.19 76 THR A O 1
ATOM 667 N N . ALA A 1 77 ? 15.950 6.825 -32.765 1.00 85.75 77 ALA A N 1
ATOM 668 C CA . ALA A 1 77 ? 17.361 6.914 -32.388 1.00 85.75 77 ALA A CA 1
ATOM 669 C C . ALA A 1 77 ? 18.161 5.668 -32.808 1.00 85.75 77 ALA A C 1
ATOM 671 O O . ALA A 1 77 ? 19.280 5.808 -33.293 1.00 85.75 77 ALA A O 1
ATOM 672 N N . ALA A 1 78 ? 17.588 4.469 -32.655 1.00 80.94 78 ALA A N 1
ATOM 673 C CA . ALA A 1 78 ? 18.213 3.222 -33.090 1.00 80.94 78 ALA A CA 1
ATOM 674 C C . ALA A 1 78 ? 18.377 3.175 -34.617 1.00 80.94 78 ALA A C 1
ATOM 676 O O . ALA A 1 78 ? 19.467 2.890 -35.095 1.00 80.94 78 ALA A O 1
ATOM 677 N N . LEU A 1 79 ? 17.340 3.553 -35.372 1.00 81.44 79 LEU A N 1
ATOM 678 C CA . LEU A 1 79 ? 17.402 3.656 -36.835 1.00 81.44 79 LEU A CA 1
ATOM 679 C C . LEU A 1 79 ? 18.442 4.685 -37.296 1.00 81.44 79 LEU A C 1
ATOM 681 O O . LEU A 1 79 ? 19.211 4.426 -38.215 1.00 81.44 79 LEU A O 1
ATOM 685 N N . LYS A 1 80 ? 18.528 5.840 -36.627 1.00 76.38 80 LYS A N 1
ATOM 686 C CA . LYS A 1 80 ? 19.563 6.847 -36.917 1.00 76.38 80 LYS A CA 1
ATOM 687 C C . LYS A 1 80 ? 20.980 6.357 -36.622 1.00 76.38 80 LYS A C 1
ATOM 689 O O . LYS A 1 80 ? 21.914 6.859 -37.232 1.00 76.38 80 LYS A O 1
ATOM 694 N N . LEU A 1 81 ? 21.158 5.420 -35.689 1.00 69.31 81 LEU A N 1
ATOM 695 C CA . LEU A 1 81 ? 22.460 4.815 -35.406 1.00 69.31 81 LEU A CA 1
ATOM 696 C C . LEU A 1 81 ? 22.862 3.816 -36.499 1.00 69.31 81 LEU A C 1
ATOM 698 O O . LEU A 1 81 ? 24.030 3.773 -36.861 1.00 69.31 81 LEU A O 1
ATOM 702 N N . THR A 1 82 ? 21.904 3.060 -37.040 1.00 64.50 82 THR A N 1
ATOM 703 C CA . THR A 1 82 ? 22.143 2.072 -38.107 1.00 64.50 82 THR A CA 1
ATOM 704 C C . THR A 1 82 ? 22.250 2.688 -39.502 1.00 64.50 82 THR A C 1
ATOM 706 O O . THR A 1 82 ? 22.787 2.053 -40.395 1.00 64.50 82 THR A O 1
ATOM 709 N N . MET A 1 83 ? 21.734 3.906 -39.702 1.00 60.34 83 MET A N 1
ATOM 710 C CA . MET A 1 83 ? 21.804 4.647 -40.973 1.00 60.34 83 MET A CA 1
ATOM 711 C C . MET A 1 83 ? 23.027 5.572 -41.071 1.00 60.34 83 MET A C 1
ATOM 713 O O . MET A 1 83 ? 23.140 6.332 -42.030 1.00 60.34 83 MET A O 1
ATOM 717 N N . LYS A 1 84 ? 23.936 5.560 -40.086 1.00 57.12 84 LYS A N 1
ATOM 718 C CA . LYS A 1 84 ? 25.239 6.202 -40.278 1.00 57.12 84 LYS A CA 1
ATOM 719 C C . LYS A 1 84 ? 26.028 5.350 -41.276 1.00 57.12 84 LYS A C 1
ATOM 721 O O . LYS A 1 84 ? 26.106 4.142 -41.045 1.00 57.12 84 LYS A O 1
ATOM 726 N N . PRO A 1 85 ? 26.578 5.934 -42.357 1.00 61.69 85 PRO A N 1
ATOM 727 C CA . PRO A 1 85 ? 27.428 5.183 -43.270 1.00 61.69 85 PRO A CA 1
ATOM 728 C C . PRO A 1 85 ? 28.561 4.522 -42.468 1.00 61.69 85 PRO A C 1
ATOM 730 O O . PRO A 1 85 ? 28.978 5.090 -41.448 1.00 61.69 85 PRO A O 1
ATOM 733 N N . PRO A 1 86 ? 29.021 3.318 -42.859 1.00 56.31 86 PRO A N 1
ATOM 734 C CA . PRO A 1 86 ? 30.182 2.707 -42.227 1.00 56.31 86 PRO A CA 1
ATOM 735 C C . PRO A 1 86 ? 31.308 3.739 -42.237 1.00 56.31 86 PRO A C 1
ATOM 737 O O . PRO A 1 86 ? 31.552 4.365 -43.266 1.00 56.31 86 PRO A O 1
ATOM 740 N N . ASN A 1 87 ? 31.924 3.972 -41.073 1.00 53.56 87 ASN A N 1
ATOM 741 C CA . ASN A 1 87 ? 33.104 4.824 -40.981 1.00 53.56 87 ASN A CA 1
ATOM 742 C C . ASN A 1 87 ? 34.058 4.403 -42.104 1.00 53.56 87 ASN A C 1
ATOM 744 O O . ASN A 1 87 ? 34.425 3.227 -42.170 1.00 53.56 87 ASN A O 1
ATOM 748 N N . SER A 1 88 ? 34.430 5.343 -42.975 1.00 55.91 88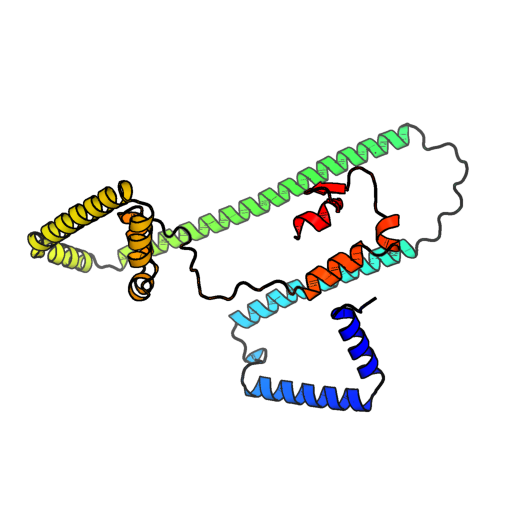 SER A N 1
ATOM 749 C CA . SER A 1 88 ? 35.551 5.167 -43.895 1.00 55.91 88 SER A CA 1
ATOM 750 C C . SER A 1 88 ? 36.756 4.618 -43.113 1.00 55.91 88 SER A C 1
ATOM 752 O O . SER A 1 88 ? 36.854 4.901 -41.909 1.00 55.91 88 SER A O 1
ATOM 754 N N . PRO A 1 89 ? 37.638 3.816 -43.743 1.00 55.62 89 PRO A N 1
ATOM 755 C CA . PRO A 1 89 ? 38.772 3.199 -43.059 1.00 55.62 89 PRO A CA 1
ATOM 756 C C . PRO A 1 89 ? 39.523 4.245 -42.228 1.00 55.62 89 PRO A C 1
ATOM 758 O O . PRO A 1 89 ? 39.605 5.394 -42.670 1.00 55.62 89 PRO A O 1
ATOM 761 N N . PRO A 1 90 ? 40.017 3.895 -41.025 1.00 49.53 90 PRO A N 1
ATOM 762 C CA . PRO A 1 90 ? 40.729 4.850 -40.197 1.00 49.53 90 PRO A CA 1
ATOM 763 C C . PRO A 1 90 ? 41.927 5.351 -40.997 1.00 49.53 90 PRO A C 1
ATOM 765 O O . PRO A 1 90 ? 42.829 4.584 -41.324 1.00 49.53 90 PRO A O 1
ATOM 768 N N . ASP A 1 91 ? 41.886 6.631 -41.344 1.00 47.09 91 ASP A N 1
ATOM 769 C CA . ASP A 1 91 ? 43.029 7.333 -41.890 1.00 47.09 91 ASP A CA 1
ATOM 770 C C . ASP A 1 91 ? 44.161 7.206 -40.862 1.00 47.09 91 ASP A C 1
ATOM 772 O O . ASP A 1 91 ? 43.951 7.465 -39.669 1.00 47.09 91 ASP A O 1
ATOM 776 N N . ASN A 1 92 ? 45.332 6.738 -41.297 1.00 48.72 92 ASN A N 1
ATOM 777 C CA . ASN A 1 92 ? 46.521 6.555 -40.460 1.00 48.72 92 ASN A CA 1
ATOM 778 C C . ASN A 1 92 ? 47.154 7.922 -40.142 1.00 48.72 92 ASN A C 1
ATOM 780 O O . ASN A 1 92 ? 48.336 8.158 -40.379 1.00 48.72 92 ASN A O 1
ATOM 784 N N . GLY A 1 93 ? 46.352 8.847 -39.619 1.00 59.84 93 GLY A N 1
ATOM 785 C CA . GLY A 1 93 ? 46.809 10.119 -39.089 1.00 59.84 93 GLY A CA 1
ATOM 786 C C . GLY A 1 93 ? 47.393 9.946 -37.683 1.00 59.84 93 GLY A C 1
ATOM 787 O O . GLY A 1 93 ? 46.961 9.063 -36.930 1.00 59.84 93 GLY A O 1
ATOM 788 N N . PRO A 1 94 ? 48.361 10.790 -37.284 1.00 55.78 94 PRO A N 1
ATOM 789 C CA . PRO A 1 94 ? 48.915 10.758 -35.939 1.00 55.78 94 PRO A CA 1
ATOM 790 C C . PRO A 1 94 ? 47.781 10.956 -34.925 1.00 55.78 94 PRO A C 1
ATOM 792 O O . PRO A 1 94 ? 46.948 11.855 -35.059 1.00 55.78 94 PRO A O 1
ATOM 795 N N . GLY A 1 95 ? 47.720 10.071 -33.927 1.00 57.66 95 GLY A N 1
ATOM 796 C CA . GLY A 1 95 ? 46.654 10.056 -32.927 1.00 57.66 95 GLY A CA 1
ATOM 797 C C . GLY A 1 95 ? 46.459 11.412 -32.229 1.00 57.66 95 GLY A C 1
ATOM 798 O O . GLY A 1 95 ? 47.376 12.235 -32.183 1.00 57.66 95 GLY A O 1
ATOM 799 N N . PRO A 1 96 ? 45.270 11.665 -31.649 1.00 55.97 96 PRO A N 1
ATOM 800 C CA . PRO A 1 96 ? 44.907 12.977 -31.123 1.00 55.97 96 PRO A CA 1
ATOM 801 C C . PRO A 1 96 ? 45.926 13.454 -30.084 1.00 55.97 96 PRO A C 1
ATOM 803 O O . PRO A 1 96 ? 46.197 12.746 -29.105 1.00 55.97 96 PRO A O 1
ATOM 806 N N . SER A 1 97 ? 46.456 14.663 -30.292 1.00 61.22 97 SER A N 1
ATOM 807 C CA . SER A 1 97 ? 47.456 15.295 -29.430 1.00 61.22 97 SER A CA 1
ATOM 808 C C . SER A 1 97 ? 47.010 15.310 -27.958 1.00 61.22 97 SER A C 1
ATOM 810 O O . SER A 1 97 ? 45.817 15.395 -27.637 1.00 61.22 97 SER A O 1
ATOM 812 N N . ARG A 1 98 ? 47.971 15.217 -27.024 1.00 59.38 98 ARG A N 1
ATOM 813 C CA . ARG A 1 98 ? 47.715 15.167 -25.566 1.00 59.38 98 ARG A CA 1
ATOM 814 C C . ARG A 1 98 ? 46.826 16.322 -25.071 1.00 59.38 98 ARG A C 1
ATOM 816 O O . ARG A 1 98 ? 46.067 16.145 -24.119 1.00 59.38 98 ARG A O 1
ATOM 823 N N . GLU A 1 99 ? 46.852 17.472 -25.739 1.00 59.47 99 GLU A N 1
ATOM 824 C CA . GLU A 1 99 ? 46.003 18.630 -25.433 1.00 59.47 99 GLU A CA 1
ATOM 825 C C . GLU A 1 99 ? 44.511 18.390 -25.704 1.00 59.47 99 GLU A C 1
ATOM 827 O O . GLU A 1 99 ? 43.666 18.761 -24.881 1.00 59.47 99 GLU A O 1
ATOM 832 N N . ILE A 1 100 ? 44.171 17.711 -26.805 1.00 60.19 100 ILE A N 1
ATOM 833 C CA . ILE A 1 100 ? 42.785 17.355 -27.151 1.00 60.19 100 ILE A CA 1
ATOM 834 C C . ILE A 1 100 ? 42.241 16.361 -26.118 1.00 60.19 100 ILE A C 1
ATOM 836 O O . ILE A 1 100 ? 41.138 16.534 -25.591 1.00 60.19 100 ILE A O 1
ATOM 840 N N . GLN A 1 101 ? 43.059 15.378 -25.727 1.00 61.31 101 GLN A N 1
ATOM 841 C CA . GLN A 1 101 ? 42.695 14.402 -24.697 1.00 61.31 101 GLN A CA 1
ATOM 842 C C . GLN A 1 101 ? 42.473 15.060 -23.322 1.00 61.31 101 GLN A C 1
ATOM 844 O O . GLN A 1 101 ? 41.538 14.696 -22.599 1.00 61.31 101 GLN A O 1
ATOM 849 N N . ASN A 1 102 ? 43.284 16.060 -22.963 1.00 63.31 102 ASN A N 1
ATOM 850 C CA . ASN A 1 102 ? 43.145 16.809 -21.712 1.00 63.31 102 ASN A CA 1
ATOM 851 C C . ASN A 1 102 ? 41.907 17.725 -21.706 1.00 63.31 102 ASN A C 1
ATOM 853 O O . ASN A 1 102 ? 41.169 17.746 -20.711 1.00 63.31 102 ASN A O 1
ATOM 857 N N . ARG A 1 103 ? 41.604 18.413 -22.819 1.00 63.12 103 ARG A N 1
ATOM 858 C CA . ARG A 1 103 ? 40.363 19.198 -22.981 1.00 63.12 103 ARG A CA 1
ATOM 859 C C . ARG A 1 103 ? 39.114 18.323 -22.857 1.00 63.12 103 ARG A C 1
ATOM 861 O O . ARG A 1 103 ? 38.178 18.687 -22.136 1.00 63.12 103 ARG A O 1
ATOM 868 N N . ASP A 1 104 ? 39.118 17.141 -23.468 1.00 67.62 104 ASP A N 1
ATOM 869 C CA . ASP A 1 104 ? 37.996 16.201 -23.390 1.00 67.62 104 ASP A CA 1
ATOM 870 C C . ASP A 1 104 ? 37.801 15.618 -21.988 1.00 67.62 104 ASP A C 1
ATOM 872 O O . ASP A 1 104 ? 36.664 15.518 -21.508 1.00 67.62 104 ASP A O 1
ATOM 876 N N . ARG A 1 105 ? 38.888 15.295 -21.274 1.00 67.25 105 ARG A N 1
ATOM 877 C CA . ARG A 1 105 ? 38.820 14.887 -19.858 1.00 67.25 105 ARG A CA 1
ATOM 878 C C . ARG A 1 105 ? 38.236 16.000 -18.983 1.00 67.25 105 ARG A C 1
ATOM 880 O O . ARG A 1 105 ? 37.341 15.733 -18.174 1.00 67.25 105 ARG A O 1
ATOM 887 N N . GLY A 1 106 ? 38.661 17.249 -19.183 1.00 76.81 106 GLY A N 1
ATOM 888 C CA . GLY A 1 106 ? 38.124 18.415 -18.474 1.00 76.81 106 GLY A CA 1
ATOM 889 C C . GLY A 1 106 ? 36.629 18.632 -18.735 1.00 76.81 106 GLY A C 1
ATOM 890 O O . GLY A 1 106 ? 35.846 18.828 -17.799 1.00 76.81 106 GLY A O 1
ATOM 891 N N . ARG A 1 107 ? 36.196 18.512 -19.995 1.00 77.81 107 ARG A N 1
ATOM 892 C CA . ARG A 1 107 ? 34.784 18.631 -20.388 1.00 77.81 107 ARG A CA 1
ATOM 893 C C . ARG A 1 107 ? 33.927 17.513 -19.793 1.00 77.81 107 ARG A C 1
ATOM 895 O O . ARG A 1 107 ? 32.834 17.783 -19.292 1.00 77.81 107 ARG A O 1
ATOM 902 N N . ARG A 1 108 ? 34.430 16.272 -19.764 1.00 77.00 108 ARG A N 1
ATOM 903 C CA . ARG A 1 108 ? 33.762 15.135 -19.102 1.00 77.00 108 ARG A CA 1
ATOM 904 C C . ARG A 1 108 ? 33.600 15.370 -17.600 1.00 77.00 108 ARG A C 1
ATOM 906 O O . ARG A 1 108 ? 32.503 15.163 -17.083 1.00 77.00 108 ARG A O 1
ATOM 913 N N . LYS A 1 109 ? 34.636 15.871 -16.915 1.00 83.69 109 LYS A N 1
ATOM 914 C CA . LYS A 1 109 ? 34.571 16.213 -15.481 1.00 83.69 109 LYS A CA 1
ATOM 915 C C . LYS A 1 109 ? 33.536 17.311 -15.209 1.00 83.69 109 LYS A C 1
ATOM 917 O O . LYS A 1 109 ? 32.687 17.137 -14.336 1.00 83.69 109 LYS A O 1
ATOM 922 N N . LYS A 1 110 ? 33.526 18.390 -16.003 1.00 86.06 110 LYS A N 1
ATOM 923 C CA . LYS A 1 110 ? 32.512 19.462 -15.908 1.00 86.06 110 LYS A CA 1
ATOM 924 C C . LYS A 1 110 ? 31.093 18.929 -16.132 1.00 86.06 110 LYS A C 1
ATOM 926 O O . LYS A 1 110 ? 30.196 19.222 -15.343 1.00 86.06 110 LYS A O 1
ATOM 931 N N . ASN A 1 111 ? 30.890 18.096 -17.153 1.00 85.69 111 ASN A N 1
ATOM 932 C CA . ASN A 1 111 ? 29.589 17.486 -17.434 1.00 85.69 111 ASN A CA 1
ATOM 933 C C . ASN A 1 111 ? 29.128 16.545 -16.315 1.00 85.69 111 ASN A C 1
ATOM 935 O O . ASN A 1 111 ? 27.944 16.532 -15.980 1.00 85.69 111 ASN A O 1
ATOM 939 N N . LEU A 1 112 ? 30.045 15.791 -15.704 1.00 86.88 112 LEU A N 1
ATOM 940 C CA . LEU A 1 112 ? 29.744 14.927 -14.565 1.00 86.88 112 LEU A CA 1
ATOM 941 C C . LEU A 1 112 ? 29.287 15.744 -13.350 1.00 86.88 112 LEU A C 1
ATOM 943 O O . LEU A 1 112 ? 28.249 15.432 -12.767 1.00 86.88 112 LEU A O 1
ATOM 947 N N . ILE A 1 113 ? 30.017 16.810 -13.006 1.00 91.75 113 ILE A N 1
ATOM 948 C CA . ILE A 1 113 ? 29.673 17.715 -11.898 1.00 91.75 113 ILE A CA 1
ATOM 949 C C . ILE A 1 113 ? 28.310 18.366 -12.151 1.00 91.75 113 ILE A C 1
ATOM 951 O O . ILE A 1 113 ? 27.434 18.322 -11.289 1.00 91.75 113 ILE A O 1
ATOM 955 N N . ARG A 1 114 ? 28.085 18.888 -13.362 1.00 90.31 114 ARG A N 1
ATOM 956 C CA . ARG A 1 114 ? 26.815 19.519 -13.746 1.00 90.31 114 ARG A CA 1
ATOM 957 C C . ARG A 1 114 ? 25.649 18.526 -13.710 1.00 90.31 114 ARG A C 1
ATOM 959 O O . ARG A 1 114 ? 24.581 18.838 -13.191 1.00 90.31 114 ARG A O 1
ATOM 966 N N . SER A 1 115 ? 25.862 17.306 -14.200 1.00 87.19 115 SER A N 1
ATOM 967 C CA . SER A 1 115 ? 24.881 16.214 -14.141 1.00 87.19 115 SER A CA 1
ATOM 968 C C . SER A 1 115 ? 24.555 15.818 -12.698 1.00 87.19 115 SER A C 1
ATOM 970 O O . SER A 1 115 ? 23.384 15.639 -12.360 1.00 87.19 115 SER A O 1
ATOM 972 N N . LYS A 1 116 ? 25.563 15.740 -11.817 1.00 92.25 116 LYS A N 1
ATOM 973 C CA . LYS A 1 116 ? 25.373 15.490 -10.381 1.00 92.25 116 LYS A CA 1
ATOM 974 C C . LYS A 1 116 ? 24.551 16.609 -9.736 1.00 92.25 116 LYS A C 1
ATOM 976 O O . LYS A 1 116 ? 23.552 16.308 -9.092 1.00 92.25 116 LYS A O 1
ATOM 981 N N . ALA A 1 117 ? 24.898 17.872 -9.986 1.00 92.19 117 ALA A N 1
ATOM 982 C CA . ALA A 1 117 ? 24.167 19.026 -9.466 1.00 92.19 117 ALA A CA 1
ATOM 983 C C . ALA A 1 117 ? 22.691 19.025 -9.903 1.00 92.19 117 ALA A C 1
ATOM 985 O O . ALA A 1 117 ? 21.806 19.168 -9.063 1.00 92.19 117 ALA A O 1
ATOM 986 N N . TYR A 1 118 ? 22.397 18.760 -11.183 1.00 90.69 118 TYR A N 1
ATOM 987 C CA . TYR A 1 118 ? 21.011 18.668 -11.659 1.00 90.69 118 TYR A CA 1
ATOM 988 C C . TYR A 1 118 ? 20.229 17.513 -11.024 1.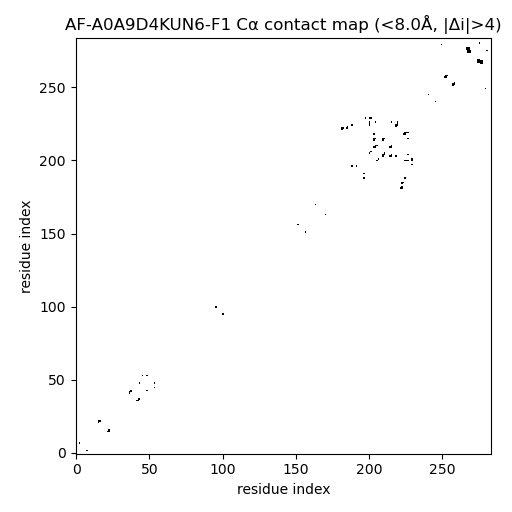00 90.69 118 TYR A C 1
ATOM 990 O O . TYR A 1 118 ? 19.042 17.662 -10.727 1.00 90.69 118 TYR A O 1
ATOM 998 N N . ARG A 1 119 ? 20.870 16.359 -10.796 1.00 90.44 119 ARG A N 1
ATOM 999 C CA . ARG A 1 119 ? 20.234 15.227 -10.102 1.00 90.44 119 ARG A CA 1
ATOM 1000 C C . ARG A 1 119 ? 19.895 15.583 -8.660 1.00 90.44 119 ARG A C 1
ATOM 1002 O O . ARG A 1 119 ? 18.781 15.298 -8.227 1.00 90.44 119 ARG A O 1
ATOM 1009 N N . GLU A 1 120 ? 20.817 16.216 -7.940 1.00 92.94 120 GLU A N 1
ATOM 1010 C CA . GLU A 1 120 ? 20.578 16.658 -6.563 1.00 92.94 120 GLU A CA 1
ATOM 1011 C C . GLU A 1 120 ? 19.496 17.740 -6.502 1.00 92.94 120 GLU A C 1
ATOM 1013 O O . GLU A 1 120 ? 18.539 17.608 -5.742 1.00 92.94 120 GLU A O 1
ATOM 1018 N N . GLN A 1 121 ? 19.540 18.734 -7.392 1.00 92.50 121 GLN A N 1
ATOM 1019 C CA . GLN A 1 121 ? 18.493 19.752 -7.500 1.00 92.50 121 GLN A CA 1
ATOM 1020 C C . GLN A 1 121 ? 17.116 19.121 -7.763 1.00 92.50 121 GLN A C 1
ATOM 1022 O O . GLN A 1 121 ? 16.110 19.526 -7.178 1.00 92.50 121 GLN A O 1
ATOM 1027 N N . PHE A 1 122 ? 17.049 18.093 -8.611 1.00 92.38 122 PHE A N 1
ATOM 1028 C CA . PHE A 1 122 ? 15.809 17.370 -8.875 1.00 92.38 122 PHE A CA 1
ATOM 1029 C C . PHE A 1 122 ? 15.304 16.597 -7.646 1.00 92.38 122 PHE A C 1
ATOM 1031 O O . PHE A 1 122 ? 14.116 16.679 -7.324 1.00 92.38 122 PHE A O 1
ATOM 1038 N N . LYS A 1 123 ? 16.190 15.894 -6.925 1.00 94.06 123 LYS A N 1
ATOM 1039 C CA . LYS A 1 123 ? 15.848 15.207 -5.667 1.00 94.06 123 LYS A CA 1
ATOM 1040 C C . LYS A 1 123 ? 15.321 16.188 -4.621 1.00 94.06 123 LYS A C 1
ATOM 1042 O O . LYS A 1 123 ? 14.264 15.939 -4.044 1.00 94.06 123 LYS A O 1
ATOM 1047 N N . LEU A 1 124 ? 16.002 17.319 -4.434 1.00 96.31 124 LEU A N 1
ATOM 1048 C CA . LEU A 1 124 ? 15.595 18.366 -3.497 1.00 96.31 124 LEU A CA 1
ATOM 1049 C C . LEU A 1 124 ? 14.225 18.947 -3.860 1.00 96.31 124 LEU A C 1
ATOM 1051 O O . LEU A 1 124 ? 13.379 19.102 -2.986 1.00 96.31 124 LEU A O 1
ATOM 1055 N N . ARG A 1 125 ? 13.939 19.179 -5.149 1.00 94.00 125 ARG A N 1
ATOM 1056 C CA . ARG A 1 125 ? 12.602 19.621 -5.593 1.00 94.00 125 ARG A CA 1
ATOM 1057 C C . ARG A 1 125 ? 11.509 18.599 -5.278 1.00 94.00 125 ARG A C 1
ATOM 1059 O O . ARG A 1 125 ? 10.403 18.992 -4.906 1.00 94.00 125 ARG A O 1
ATOM 1066 N N . ILE A 1 126 ? 11.793 17.301 -5.419 1.00 92.56 126 ILE A N 1
ATOM 1067 C CA . ILE A 1 126 ? 10.850 16.238 -5.038 1.00 92.56 126 ILE A CA 1
ATOM 1068 C C . ILE A 1 126 ? 10.623 16.241 -3.525 1.00 92.56 126 ILE A C 1
ATOM 1070 O O . ILE A 1 126 ? 9.468 16.222 -3.097 1.00 92.56 126 ILE A O 1
ATOM 1074 N N . ALA A 1 127 ? 11.697 16.287 -2.733 1.00 93.81 127 ALA A N 1
ATOM 1075 C CA . ALA A 1 127 ? 11.625 16.317 -1.275 1.00 93.81 127 ALA A CA 1
ATOM 1076 C C . ALA A 1 127 ? 10.830 17.536 -0.784 1.00 93.81 127 ALA A C 1
ATOM 1078 O O . ALA A 1 127 ? 9.866 17.384 -0.043 1.00 93.81 127 ALA A O 1
ATOM 1079 N N . LEU A 1 128 ? 11.127 18.724 -1.309 1.00 96.81 128 LEU A N 1
ATOM 1080 C CA . LEU A 1 128 ? 10.429 19.964 -0.975 1.00 96.81 128 LEU A CA 1
ATOM 1081 C C . LEU A 1 128 ? 8.933 19.899 -1.317 1.00 96.81 128 LEU A C 1
ATOM 1083 O O . LEU A 1 128 ? 8.093 20.348 -0.539 1.00 96.81 128 LEU A O 1
ATOM 1087 N N . ASN A 1 129 ? 8.562 19.305 -2.454 1.00 94.50 129 ASN A N 1
ATOM 1088 C CA . ASN A 1 129 ? 7.152 19.107 -2.803 1.00 94.50 129 ASN A CA 1
ATOM 1089 C C . ASN A 1 129 ? 6.467 18.106 -1.855 1.00 94.50 129 ASN A C 1
ATOM 1091 O O . ASN A 1 129 ? 5.313 18.302 -1.475 1.00 94.50 129 ASN A O 1
ATOM 1095 N N . LYS A 1 130 ? 7.174 17.048 -1.438 1.00 94.25 130 LYS A N 1
ATOM 1096 C CA . LYS A 1 130 ? 6.677 16.103 -0.431 1.00 94.25 130 LYS A CA 1
ATOM 1097 C C . LYS A 1 130 ? 6.424 16.815 0.899 1.00 94.25 130 LYS A C 1
ATOM 1099 O O . LYS A 1 130 ? 5.317 16.697 1.415 1.00 94.25 130 LYS A O 1
ATOM 1104 N N . GLU A 1 131 ? 7.373 17.610 1.385 1.00 94.62 131 GLU A N 1
ATOM 1105 C CA . GLU A 1 131 ? 7.219 18.375 2.629 1.00 94.62 131 GLU A CA 1
ATOM 1106 C C . GLU A 1 131 ? 6.070 19.384 2.555 1.00 94.62 131 GLU A C 1
ATOM 1108 O O . GLU A 1 131 ? 5.235 19.434 3.455 1.00 94.62 131 GLU A O 1
ATOM 1113 N N . ARG A 1 132 ? 5.928 20.117 1.440 1.00 95.62 132 ARG A N 1
ATOM 1114 C CA . ARG A 1 132 ? 4.775 21.012 1.224 1.00 95.62 132 ARG A CA 1
ATOM 1115 C C . ARG A 1 132 ? 3.443 20.265 1.315 1.00 95.62 132 ARG A C 1
ATOM 1117 O O . ARG A 1 132 ? 2.526 20.726 1.989 1.00 95.62 132 ARG A O 1
ATOM 1124 N N . ARG A 1 133 ? 3.343 19.082 0.698 1.00 94.06 133 ARG A N 1
ATOM 1125 C CA . ARG A 1 133 ? 2.135 18.242 0.784 1.00 94.06 133 ARG A CA 1
ATOM 1126 C C . ARG A 1 133 ? 1.871 17.746 2.201 1.00 94.06 133 ARG A C 1
ATOM 1128 O O . ARG A 1 133 ? 0.715 17.733 2.615 1.00 94.06 133 ARG A O 1
ATOM 1135 N N . MET A 1 134 ? 2.911 17.337 2.930 1.00 93.00 134 MET A N 1
ATOM 1136 C CA . MET A 1 134 ? 2.779 16.903 4.323 1.00 93.00 134 MET A CA 1
ATOM 1137 C C . MET A 1 134 ? 2.314 18.061 5.209 1.00 93.00 134 MET A C 1
ATOM 1139 O O . MET A 1 134 ? 1.359 17.894 5.964 1.00 93.00 134 MET A O 1
ATOM 1143 N N . LYS A 1 135 ? 2.902 19.253 5.052 1.00 97.06 135 LYS A N 1
ATOM 1144 C CA . LYS A 1 135 ? 2.481 20.478 5.745 1.00 97.06 135 LYS A CA 1
ATOM 1145 C C . LYS A 1 135 ? 1.007 20.795 5.487 1.00 97.06 135 LYS A C 1
ATOM 1147 O O . LYS A 1 135 ? 0.256 20.994 6.438 1.00 97.06 135 LYS A O 1
ATOM 1152 N N . ASP A 1 136 ? 0.567 20.779 4.229 1.00 95.38 136 ASP A N 1
ATOM 1153 C CA . ASP A 1 136 ? -0.836 21.032 3.875 1.00 95.38 136 ASP A CA 1
ATOM 1154 C C . ASP A 1 136 ? -1.783 19.973 4.448 1.00 95.38 136 ASP A C 1
ATOM 1156 O O . ASP A 1 136 ? -2.875 20.296 4.923 1.00 95.38 136 ASP A O 1
ATOM 1160 N N . MET A 1 137 ? -1.374 18.703 4.414 1.00 96.88 137 MET A N 1
ATOM 1161 C CA . MET A 1 137 ? -2.133 17.601 4.997 1.00 96.88 137 MET A CA 1
ATOM 1162 C C . MET A 1 137 ? -2.309 17.799 6.506 1.00 96.88 137 MET A C 1
ATOM 1164 O O . MET A 1 137 ? -3.437 17.722 6.996 1.00 96.88 137 MET A O 1
ATOM 1168 N N . TYR A 1 138 ? -1.229 18.088 7.235 1.00 95.25 138 TYR A N 1
ATOM 1169 C CA . TYR A 1 138 ? -1.288 18.311 8.678 1.00 95.25 138 TYR A CA 1
ATOM 1170 C C . TYR A 1 138 ? -2.054 19.586 9.038 1.00 95.25 138 TYR A C 1
ATOM 1172 O O . TYR A 1 138 ? -2.883 19.537 9.942 1.00 95.25 138 TYR A O 1
ATOM 1180 N N . LYS A 1 139 ? -1.898 20.679 8.278 1.00 96.56 139 LYS A N 1
ATOM 1181 C CA . LYS A 1 139 ? -2.691 21.909 8.453 1.00 96.56 139 LYS A CA 1
ATOM 1182 C C . LYS A 1 139 ? -4.190 21.633 8.310 1.00 96.56 139 LYS A C 1
ATOM 1184 O O . LYS A 1 139 ? -4.982 22.033 9.160 1.00 96.56 139 LYS A O 1
ATOM 1189 N N . LYS A 1 140 ? -4.592 20.894 7.268 1.00 93.50 140 LYS A N 1
ATOM 1190 C CA . LYS A 1 140 ? -5.995 20.494 7.058 1.00 93.50 140 LYS A CA 1
ATOM 1191 C C . LYS A 1 140 ? -6.493 19.551 8.153 1.00 93.50 140 LYS A C 1
ATOM 1193 O O . LYS A 1 140 ? -7.637 19.678 8.575 1.00 93.50 140 LYS A O 1
ATOM 1198 N N . ARG A 1 141 ? -5.660 18.613 8.615 1.00 92.75 141 ARG A N 1
ATOM 1199 C CA . ARG A 1 141 ? -5.997 17.704 9.722 1.00 92.75 141 ARG A CA 1
ATOM 1200 C C . ARG A 1 141 ? -6.232 18.476 11.018 1.00 92.75 141 ARG A C 1
ATOM 1202 O O . ARG A 1 141 ? -7.248 18.245 11.661 1.00 92.75 141 ARG A O 1
ATOM 1209 N N . TYR A 1 142 ? -5.340 19.408 11.348 1.00 93.56 142 TYR A N 1
ATOM 1210 C CA . TYR A 1 142 ? -5.477 20.292 12.501 1.00 93.56 142 TYR A CA 1
ATOM 1211 C C . TYR A 1 142 ? -6.768 21.110 12.422 1.00 93.56 142 TYR A C 1
ATOM 1213 O O . TYR A 1 142 ? -7.564 21.072 13.350 1.00 93.56 142 TYR A O 1
ATOM 1221 N N . TYR A 1 143 ? -7.038 21.755 11.283 1.00 89.44 143 TYR A N 1
ATOM 1222 C CA . TYR A 1 143 ? -8.255 22.551 11.102 1.00 89.44 143 TYR A CA 1
ATOM 1223 C C . TYR A 1 143 ? -9.535 21.715 11.262 1.00 89.44 143 TYR A C 1
ATOM 1225 O O . TYR A 1 143 ? -10.481 22.134 11.921 1.00 89.44 143 TYR A O 1
ATOM 1233 N N . ARG A 1 144 ? -9.554 20.488 10.723 1.00 86.88 144 ARG A N 1
ATOM 1234 C CA . ARG A 1 144 ? -10.678 19.556 10.909 1.00 86.88 144 ARG A CA 1
ATOM 1235 C C . ARG A 1 144 ? -10.856 19.134 12.364 1.00 86.88 144 ARG A C 1
ATOM 1237 O O . ARG A 1 144 ? -11.991 19.032 12.801 1.00 86.88 144 ARG A O 1
ATOM 1244 N N . LEU A 1 145 ? -9.769 18.870 13.090 1.00 85.50 145 LEU A N 1
ATOM 1245 C CA . LEU A 1 145 ? -9.824 18.519 14.513 1.00 85.50 145 LEU A CA 1
ATOM 1246 C C . LEU A 1 145 ? -10.316 19.698 15.355 1.00 85.50 145 LEU A C 1
ATOM 1248 O O . LEU A 1 145 ? -11.243 19.525 16.138 1.00 85.50 145 LEU A O 1
ATOM 1252 N N . LYS A 1 146 ? -9.768 20.897 15.120 1.00 84.81 146 LYS A N 1
ATOM 1253 C CA . LYS A 1 146 ? -10.207 22.139 15.764 1.00 84.81 146 LYS A CA 1
ATOM 1254 C C . LYS A 1 146 ? -11.708 22.355 15.556 1.00 84.81 146 LYS A C 1
ATOM 1256 O O . LYS A 1 146 ? -12.447 22.494 16.520 1.00 84.81 146 LYS A O 1
ATOM 1261 N N . ASN A 1 147 ? -12.181 22.261 14.313 1.00 77.31 147 ASN A N 1
ATOM 1262 C CA . ASN A 1 147 ? -13.596 22.461 14.000 1.00 77.31 147 ASN A CA 1
ATOM 1263 C C . ASN A 1 147 ? -14.498 21.299 14.447 1.00 77.31 147 ASN A C 1
ATOM 1265 O O . ASN A 1 147 ? -15.688 21.508 14.645 1.00 77.31 147 ASN A O 1
ATOM 1269 N N . LYS A 1 148 ? -13.969 20.077 14.601 1.00 71.94 148 LYS A N 1
ATOM 1270 C CA . LYS A 1 148 ? -14.721 18.945 15.165 1.00 71.94 148 LYS A CA 1
ATOM 1271 C C . LYS A 1 148 ? -14.980 19.147 16.659 1.00 71.94 148 LYS A C 1
ATOM 1273 O O . LYS A 1 148 ? -16.068 18.816 17.108 1.00 71.94 148 LYS A O 1
ATOM 1278 N N . ASN A 1 149 ? -14.016 19.710 17.387 1.00 60.38 149 ASN A N 1
ATOM 1279 C CA . ASN A 1 149 ? -14.198 20.055 18.796 1.00 60.38 149 ASN A CA 1
ATOM 1280 C C . ASN A 1 149 ? -15.174 21.225 18.969 1.00 60.38 149 ASN A C 1
ATOM 1282 O O . ASN A 1 149 ? -16.007 21.158 19.852 1.00 60.38 149 ASN A O 1
ATOM 1286 N N . ILE A 1 150 ? -15.158 22.218 18.071 1.00 60.84 150 ILE A N 1
ATOM 1287 C CA . ILE A 1 150 ? -16.110 23.350 18.098 1.00 60.84 150 ILE A CA 1
ATOM 1288 C C . ILE A 1 150 ? -17.563 22.906 17.815 1.00 60.84 150 ILE A C 1
ATOM 1290 O O . ILE A 1 150 ? -18.504 23.550 18.256 1.00 60.84 150 ILE A O 1
ATOM 1294 N N . LYS A 1 151 ? -17.768 21.811 17.066 1.00 57.06 151 LYS A N 1
ATOM 1295 C CA . LYS A 1 151 ? -19.108 21.283 16.737 1.00 57.06 151 LYS A CA 1
ATOM 1296 C C . LYS A 1 151 ? -19.717 20.372 17.803 1.00 57.06 151 LYS A C 1
ATOM 1298 O O . LYS A 1 151 ? -20.888 20.029 17.677 1.00 57.06 151 LYS A O 1
ATOM 1303 N N . ARG A 1 152 ? -18.939 19.938 18.795 1.00 55.09 152 ARG A N 1
ATOM 1304 C CA . ARG A 1 152 ? -19.494 19.355 20.018 1.00 55.09 152 ARG A CA 1
ATOM 1305 C C . ARG A 1 152 ? -19.819 20.544 20.907 1.00 55.09 152 ARG A C 1
ATOM 1307 O O . ARG A 1 152 ? -18.897 21.220 21.347 1.00 55.09 152 ARG A O 1
ATOM 1314 N N . THR A 1 153 ? -21.096 20.858 21.081 1.00 60.12 153 THR A N 1
ATOM 1315 C CA . THR A 1 153 ? -21.500 21.854 22.077 1.00 60.12 153 THR A CA 1
ATOM 1316 C C . THR A 1 153 ? -20.968 21.413 23.440 1.00 60.12 153 THR A C 1
ATOM 1318 O O . THR A 1 153 ? -21.011 20.219 23.736 1.00 60.12 153 THR A O 1
ATOM 1321 N N . GLU A 1 154 ? -20.445 22.340 24.248 1.00 58.25 154 GLU A N 1
ATOM 1322 C CA . GLU A 1 154 ? -19.936 22.051 25.604 1.00 58.25 154 GLU A CA 1
ATOM 1323 C C . GLU A 1 154 ? -20.943 21.213 26.409 1.00 58.25 154 GLU A C 1
ATOM 1325 O O . GLU A 1 154 ? -20.572 20.195 26.980 1.00 58.25 154 GLU A O 1
ATOM 1330 N N . SER A 1 155 ? -22.240 21.488 26.239 1.00 58.09 155 SER A N 1
ATOM 1331 C CA . SER A 1 155 ? -23.351 20.722 26.816 1.00 58.09 155 SER A CA 1
ATOM 1332 C C . SER A 1 155 ? -23.390 19.222 26.480 1.00 58.09 155 SER A C 1
ATOM 1334 O O . SER A 1 155 ? -23.855 18.426 27.288 1.00 58.09 155 SER A O 1
ATOM 1336 N N . GLN A 1 156 ? -22.919 18.786 25.305 1.00 59.81 156 GLN A N 1
ATOM 1337 C CA . GLN A 1 156 ? -22.853 17.354 24.969 1.00 59.81 156 GLN A CA 1
ATOM 1338 C C . GLN A 1 156 ? -21.683 16.655 25.662 1.00 59.81 156 GLN A C 1
ATOM 1340 O O . GLN A 1 156 ? -21.778 15.469 25.970 1.00 59.81 156 GLN A O 1
ATOM 1345 N N . ILE A 1 157 ? -20.583 17.380 25.876 1.00 61.59 157 ILE A N 1
ATOM 1346 C CA . ILE A 1 157 ? -19.417 16.872 26.599 1.00 61.59 157 ILE A CA 1
ATOM 1347 C C . ILE A 1 157 ? -19.758 16.795 28.087 1.00 61.59 157 ILE A C 1
ATOM 1349 O O . ILE A 1 157 ? -19.496 15.766 28.700 1.00 61.59 157 ILE A O 1
ATOM 1353 N N . ASP A 1 158 ? -20.414 17.823 28.625 1.00 58.41 158 ASP A N 1
ATOM 1354 C CA . ASP A 1 158 ? -20.842 17.867 30.021 1.00 58.41 158 ASP A CA 1
ATOM 1355 C C . ASP A 1 158 ? -21.856 16.760 30.334 1.00 58.41 158 ASP A C 1
ATOM 1357 O O . ASP A 1 158 ? -21.657 16.033 31.300 1.00 58.41 158 ASP A O 1
ATOM 1361 N N . ASN A 1 159 ? -22.837 16.504 29.457 1.00 62.41 159 ASN A N 1
ATOM 1362 C CA . ASN A 1 159 ? -23.786 15.395 29.628 1.00 62.41 159 ASN A CA 1
ATOM 1363 C C . ASN A 1 159 ? -23.120 14.003 29.551 1.00 62.41 159 ASN A C 1
ATOM 1365 O O . ASN A 1 159 ? -23.485 13.102 30.302 1.00 62.41 159 ASN A O 1
ATOM 1369 N N . GLU A 1 160 ? -22.143 13.781 28.658 1.00 60.78 160 GLU A N 1
ATOM 1370 C CA . GLU A 1 160 ? -21.392 12.510 28.620 1.00 60.78 160 GLU A CA 1
ATOM 1371 C C . GLU A 1 160 ? -20.520 12.335 29.871 1.00 60.78 160 GLU A C 1
ATOM 1373 O O . GLU A 1 160 ? -20.450 11.238 30.429 1.00 60.78 160 GLU A O 1
ATOM 1378 N N . VAL A 1 161 ? -19.869 13.407 30.329 1.00 62.50 161 VAL A N 1
ATOM 1379 C CA . VAL A 1 161 ? -19.077 13.411 31.564 1.00 62.50 161 VAL A CA 1
ATOM 1380 C C . VAL A 1 161 ? -19.979 13.161 32.771 1.00 62.50 161 VAL A C 1
ATOM 1382 O O . VAL A 1 161 ? -19.621 12.349 33.619 1.00 62.50 161 VAL A O 1
ATOM 1385 N N . GLU A 1 162 ? -21.165 13.760 32.816 1.00 63.34 162 GLU A N 1
ATOM 1386 C CA . GLU A 1 162 ? -22.164 13.575 33.867 1.00 63.34 162 GLU A CA 1
ATOM 1387 C C . GLU A 1 162 ? -22.719 12.144 33.887 1.00 63.34 162 GLU A C 1
ATOM 1389 O O . GLU A 1 162 ? -22.796 11.540 34.951 1.00 63.34 162 GLU A O 1
ATOM 1394 N N . ILE A 1 163 ? -22.991 11.524 32.734 1.00 66.12 163 ILE A N 1
ATOM 1395 C CA . ILE A 1 163 ? -23.385 10.104 32.652 1.00 66.12 163 ILE A CA 1
ATOM 1396 C C . ILE A 1 163 ? -22.252 9.184 33.144 1.00 66.12 163 ILE A C 1
ATOM 1398 O O . ILE A 1 163 ? -22.492 8.230 33.888 1.00 66.12 163 ILE A O 1
ATOM 1402 N N . ILE A 1 164 ? -21.000 9.478 32.775 1.00 62.03 164 ILE A N 1
ATOM 1403 C CA . ILE A 1 164 ? -19.819 8.724 33.232 1.00 62.03 164 ILE A CA 1
ATOM 1404 C C . ILE A 1 164 ? -19.586 8.915 34.742 1.00 62.03 164 ILE A C 1
ATOM 1406 O O . ILE A 1 164 ? -19.164 7.973 35.424 1.00 62.03 164 ILE A O 1
ATOM 1410 N N . MET A 1 165 ? -19.862 10.111 35.269 1.00 60.28 165 MET A N 1
ATOM 1411 C CA . MET A 1 165 ? -19.756 10.442 36.691 1.00 60.28 165 MET A CA 1
ATOM 1412 C C . MET A 1 165 ? -20.917 9.882 37.523 1.00 60.28 165 MET A C 1
ATOM 1414 O O . MET A 1 165 ? -20.683 9.447 38.649 1.00 60.28 165 MET A O 1
ATOM 1418 N N . ASN A 1 166 ? -22.128 9.800 36.974 1.00 65.06 166 ASN A N 1
ATOM 1419 C CA . ASN A 1 166 ? -23.295 9.237 37.653 1.00 65.06 166 ASN A CA 1
ATOM 1420 C C . ASN A 1 166 ? -23.229 7.707 37.763 1.00 65.06 166 ASN A C 1
ATOM 1422 O O . ASN A 1 166 ? -23.761 7.147 38.717 1.00 65.06 166 ASN A O 1
ATOM 1426 N N . ASP A 1 167 ? -22.493 7.022 36.877 1.00 69.06 167 ASP A N 1
ATOM 1427 C CA . ASP A 1 167 ? -22.237 5.575 36.989 1.00 69.06 167 ASP A CA 1
ATOM 1428 C C . ASP A 1 167 ? -20.808 5.246 37.471 1.00 69.06 167 ASP A C 1
ATOM 1430 O O . ASP A 1 167 ? -20.264 4.168 37.210 1.00 69.06 167 ASP A O 1
ATOM 1434 N N . ARG A 1 168 ? -20.174 6.181 38.199 1.00 65.25 168 ARG A N 1
ATOM 1435 C CA . ARG A 1 168 ? -18.767 6.126 38.653 1.00 65.25 168 ARG A CA 1
ATOM 1436 C C . ARG A 1 168 ? -18.387 4.833 39.371 1.00 65.25 168 ARG A C 1
ATOM 1438 O O . ARG A 1 168 ? -17.255 4.371 39.240 1.00 65.25 168 ARG A O 1
ATOM 1445 N N . ALA A 1 169 ? -19.305 4.232 40.125 1.00 68.38 169 ALA A N 1
ATOM 1446 C CA . ALA A 1 169 ? -19.061 2.962 40.805 1.00 68.38 169 ALA A CA 1
ATOM 1447 C C . ALA A 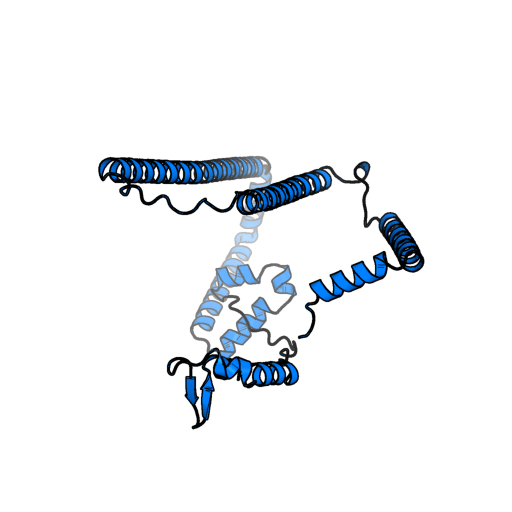1 169 ? -18.969 1.788 39.815 1.00 68.38 169 ALA A C 1
ATOM 1449 O O . ALA A 1 169 ? -18.050 0.968 39.916 1.00 68.38 169 ALA A O 1
ATOM 1450 N N . LYS A 1 170 ? -19.857 1.733 38.812 1.00 73.44 170 LYS A N 1
ATOM 1451 C CA . LYS A 1 170 ? -19.831 0.693 37.774 1.00 73.44 170 LYS A CA 1
ATOM 1452 C C . LYS A 1 170 ? -18.680 0.903 36.801 1.00 73.44 170 LYS A C 1
ATOM 1454 O O . LYS A 1 170 ? -18.002 -0.063 36.466 1.00 73.44 170 LYS A O 1
ATOM 1459 N N . THR A 1 171 ? -18.389 2.143 36.410 1.00 74.31 171 THR A N 1
ATOM 1460 C CA . THR A 1 171 ? -17.248 2.455 35.535 1.00 74.31 171 THR A CA 1
ATOM 1461 C C . THR A 1 171 ? -15.918 2.177 36.229 1.00 74.31 171 THR A C 1
ATOM 1463 O O . THR A 1 171 ? -15.052 1.543 35.628 1.00 74.31 171 THR A O 1
ATOM 1466 N N . LYS A 1 172 ? -15.758 2.537 37.512 1.00 78.56 172 LYS A N 1
ATOM 1467 C CA . LYS A 1 172 ? -14.565 2.187 38.303 1.00 78.56 172 LYS A CA 1
ATOM 1468 C C . LYS A 1 172 ? -14.415 0.674 38.430 1.00 78.56 172 LYS A C 1
ATOM 1470 O O . LYS A 1 172 ? -13.339 0.157 38.152 1.00 78.56 172 LYS A O 1
ATOM 1475 N N . THR A 1 173 ? -15.492 -0.039 38.760 1.00 82.00 173 THR A N 1
ATOM 1476 C CA . THR A 1 173 ? -15.482 -1.509 38.835 1.00 82.00 173 THR A CA 1
ATOM 1477 C C . THR A 1 173 ? -15.118 -2.136 37.490 1.00 82.00 173 THR A C 1
ATOM 1479 O O . THR A 1 173 ? -14.237 -2.989 37.439 1.00 82.00 173 THR A O 1
ATOM 1482 N N . ALA A 1 174 ? -15.705 -1.667 36.388 1.00 81.38 174 ALA A N 1
ATOM 1483 C CA . ALA A 1 174 ? -15.418 -2.155 35.043 1.00 81.38 174 ALA A CA 1
ATOM 1484 C C . ALA A 1 174 ? -13.967 -1.881 34.615 1.00 81.38 174 ALA A C 1
ATOM 1486 O O . ALA A 1 174 ? -13.310 -2.775 34.085 1.00 81.38 174 ALA A O 1
ATOM 1487 N N . ILE A 1 175 ? -13.433 -0.685 34.887 1.00 85.25 175 ILE A N 1
ATOM 1488 C CA . ILE A 1 175 ? -12.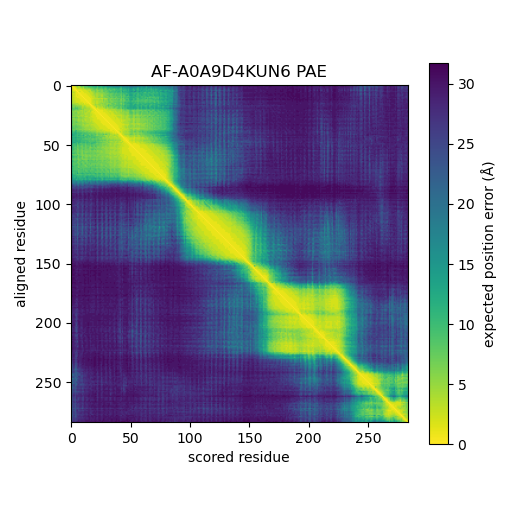029 -0.334 34.616 1.00 85.25 175 ILE A CA 1
ATOM 1489 C C . ILE A 1 175 ? -11.090 -1.215 35.448 1.00 85.25 175 ILE A C 1
ATOM 1491 O O . ILE A 1 175 ? -10.109 -1.751 34.921 1.00 85.25 175 ILE A O 1
ATOM 1495 N N . THR A 1 176 ? -11.392 -1.413 36.732 1.00 85.75 176 THR A N 1
ATOM 1496 C CA . THR A 1 176 ? -10.603 -2.277 37.614 1.00 85.75 176 THR A CA 1
ATOM 1497 C C . THR A 1 176 ? -10.642 -3.727 37.131 1.00 85.75 176 THR A C 1
ATOM 1499 O O . THR A 1 176 ? -9.584 -4.321 36.932 1.00 85.75 176 THR A O 1
ATOM 1502 N N . MET A 1 177 ? -11.820 -4.278 36.828 1.00 86.00 177 MET A N 1
ATOM 1503 C CA . MET A 1 177 ? -11.964 -5.624 36.261 1.00 86.00 177 MET A CA 1
ATOM 1504 C C . MET A 1 177 ? -11.193 -5.776 34.947 1.00 86.00 177 MET A C 1
ATOM 1506 O O . MET A 1 177 ? -10.447 -6.738 34.770 1.00 86.00 177 MET A O 1
ATOM 1510 N N . TYR A 1 178 ? -11.309 -4.799 34.049 1.00 88.94 178 TYR A N 1
ATOM 1511 C CA . TYR A 1 178 ? -10.606 -4.774 32.770 1.00 88.94 178 TYR A CA 1
ATOM 1512 C C . TYR A 1 178 ? -9.080 -4.761 32.943 1.00 88.94 178 TYR A C 1
ATOM 1514 O O . TYR A 1 178 ? -8.371 -5.539 32.300 1.00 88.94 178 TYR A O 1
ATOM 1522 N N . SER A 1 179 ? -8.562 -3.914 33.837 1.00 90.06 179 SER A N 1
ATOM 1523 C CA . SER A 1 179 ? -7.122 -3.820 34.103 1.00 90.06 179 SER A CA 1
ATOM 1524 C C . SER A 1 179 ? -6.560 -5.105 34.718 1.00 90.06 179 SER A C 1
ATOM 1526 O O . SER A 1 179 ? -5.518 -5.591 34.273 1.00 90.06 179 SER A O 1
ATOM 1528 N N . ILE A 1 180 ? -7.275 -5.710 35.674 1.00 91.81 180 ILE A N 1
ATOM 1529 C CA . ILE A 1 180 ? -6.917 -7.006 36.265 1.00 91.81 180 ILE A CA 1
ATOM 1530 C C . ILE A 1 180 ? -6.912 -8.094 35.187 1.00 91.81 180 ILE A C 1
ATOM 1532 O O . ILE A 1 180 ? -5.940 -8.846 35.075 1.00 91.81 180 ILE A O 1
ATOM 1536 N N . LEU A 1 181 ? -7.954 -8.151 34.353 1.00 92.25 181 LEU A N 1
ATOM 1537 C CA . LEU A 1 181 ? -8.080 -9.139 33.284 1.00 92.25 181 LEU A CA 1
ATOM 1538 C C . LEU A 1 181 ? -6.921 -9.045 32.285 1.00 92.25 181 LEU A C 1
ATOM 1540 O O . LEU A 1 181 ? -6.285 -10.056 31.988 1.00 92.25 181 LEU A O 1
ATOM 1544 N N . ILE A 1 182 ? -6.594 -7.845 31.800 1.00 91.38 182 ILE A N 1
ATOM 1545 C CA . ILE A 1 182 ? -5.485 -7.653 30.854 1.00 91.38 182 ILE A CA 1
ATOM 1546 C C . ILE A 1 182 ? -4.148 -8.018 31.472 1.00 91.38 182 ILE A C 1
ATOM 1548 O O . ILE A 1 182 ? -3.346 -8.697 30.827 1.00 91.38 182 ILE A O 1
ATOM 1552 N N . ASN A 1 183 ? -3.905 -7.596 32.711 1.00 91.38 183 ASN A N 1
ATOM 1553 C CA . ASN A 1 183 ? -2.665 -7.919 33.403 1.00 91.38 183 ASN A CA 1
ATOM 1554 C C . ASN A 1 183 ? -2.514 -9.434 33.575 1.00 91.38 183 ASN A C 1
ATOM 1556 O O . ASN A 1 183 ? -1.432 -9.974 33.337 1.00 91.38 183 ASN A O 1
ATOM 1560 N N . ASN A 1 184 ? -3.603 -10.133 33.895 1.00 92.25 184 ASN A N 1
ATOM 1561 C CA . ASN A 1 184 ? -3.617 -11.589 33.986 1.00 92.25 184 ASN A CA 1
ATOM 1562 C C . ASN A 1 184 ? -3.373 -12.261 32.631 1.00 92.25 184 ASN A C 1
ATOM 1564 O O . ASN A 1 184 ? -2.548 -13.171 32.550 1.00 92.25 184 ASN A O 1
ATOM 1568 N N . ILE A 1 185 ? -4.020 -11.795 31.558 1.00 90.75 185 ILE A N 1
ATOM 1569 C CA . ILE A 1 185 ? -3.790 -12.311 30.200 1.00 90.75 185 ILE A CA 1
ATOM 1570 C C . ILE A 1 185 ? -2.330 -12.102 29.792 1.00 90.75 185 ILE A C 1
ATOM 1572 O O . ILE A 1 185 ? -1.708 -13.018 29.260 1.00 90.75 185 ILE A O 1
ATOM 1576 N N . ARG A 1 186 ? -1.752 -10.931 30.082 1.00 91.31 186 ARG A N 1
ATOM 1577 C CA . ARG A 1 186 ? -0.359 -10.610 29.754 1.00 91.31 186 ARG A CA 1
ATOM 1578 C C . ARG A 1 186 ? 0.625 -11.509 30.502 1.00 91.31 186 ARG A C 1
ATOM 1580 O O . ARG A 1 186 ? 1.516 -12.068 29.866 1.00 91.31 186 ARG A O 1
ATOM 1587 N N . LYS A 1 187 ? 0.437 -11.686 31.816 1.00 91.12 187 LYS A N 1
ATOM 1588 C CA . LYS A 1 187 ? 1.263 -12.569 32.662 1.00 91.12 187 LYS A CA 1
ATOM 1589 C C . LYS A 1 187 ? 1.165 -14.033 32.228 1.00 91.12 187 LYS A C 1
ATOM 1591 O O . LYS A 1 187 ? 2.177 -14.713 32.093 1.00 91.12 187 LYS A O 1
ATOM 1596 N N . ARG A 1 188 ? -0.048 -14.525 31.961 1.00 88.94 188 ARG A N 1
ATOM 1597 C CA . ARG A 1 188 ? -0.238 -15.897 31.469 1.00 88.94 188 ARG A CA 1
ATOM 1598 C C . ARG A 1 188 ? 0.379 -16.072 30.088 1.00 88.94 188 ARG A C 1
ATOM 1600 O O . ARG A 1 188 ? 1.092 -17.038 29.865 1.00 88.94 188 ARG A O 1
ATOM 1607 N N . TYR A 1 189 ? 0.191 -15.118 29.178 1.00 89.38 189 TYR A N 1
ATOM 1608 C CA . TYR A 1 189 ? 0.759 -15.200 27.836 1.00 89.38 189 TYR A CA 1
ATOM 1609 C C . TYR A 1 189 ? 2.290 -15.120 27.822 1.00 89.38 189 TYR A C 1
ATOM 1611 O O . TYR A 1 189 ? 2.897 -15.777 26.981 1.00 89.38 189 TYR A O 1
ATOM 1619 N N . SER A 1 190 ? 2.947 -14.363 28.711 1.00 87.38 190 SER A N 1
ATOM 1620 C CA . SER A 1 190 ? 4.418 -14.374 28.780 1.00 87.38 190 SER A CA 1
ATOM 1621 C C . SER A 1 190 ? 4.944 -15.757 29.162 1.00 87.38 190 SER A C 1
ATOM 1623 O O . SER A 1 190 ? 5.841 -16.271 28.486 1.00 87.38 190 SER A O 1
ATOM 1625 N N . ASN A 1 191 ? 4.309 -16.379 30.158 1.00 88.88 191 ASN A N 1
ATOM 1626 C CA . ASN A 1 191 ? 4.745 -17.637 30.770 1.00 88.88 191 ASN A CA 1
ATOM 1627 C C . ASN A 1 191 ? 4.239 -18.888 30.030 1.00 88.88 191 ASN A C 1
ATOM 1629 O O . ASN A 1 191 ? 4.759 -19.973 30.246 1.00 88.88 191 ASN A O 1
ATOM 1633 N N . ALA A 1 192 ? 3.258 -18.733 29.141 1.00 88.56 192 ALA A N 1
ATOM 1634 C CA . ALA A 1 192 ? 2.635 -19.823 28.400 1.00 88.56 192 ALA A CA 1
ATOM 1635 C C . ALA A 1 192 ? 3.590 -20.536 27.430 1.00 88.56 192 ALA A C 1
ATOM 1637 O O . ALA A 1 192 ? 4.470 -19.926 26.799 1.00 88.56 192 ALA A O 1
ATOM 1638 N N . GLU A 1 193 ? 3.331 -21.822 27.215 1.00 90.75 193 GLU A N 1
ATOM 1639 C CA . GLU A 1 193 ? 4.031 -22.625 26.216 1.00 90.75 193 GLU A CA 1
ATOM 1640 C C . GLU A 1 193 ? 3.621 -22.262 24.778 1.00 90.75 193 GLU A C 1
ATOM 1642 O O . GLU A 1 193 ? 2.657 -21.536 24.508 1.00 90.75 193 GLU A O 1
ATOM 1647 N N . THR A 1 194 ? 4.354 -22.781 23.789 1.00 86.06 194 THR A N 1
ATOM 1648 C CA . THR A 1 194 ? 4.073 -22.498 22.371 1.00 86.06 194 THR A CA 1
ATOM 1649 C C . THR A 1 194 ? 2.699 -22.991 21.910 1.00 86.06 194 THR A C 1
ATOM 1651 O O . THR A 1 194 ? 2.115 -22.372 21.013 1.00 86.06 194 THR A O 1
ATOM 1654 N N . ALA A 1 195 ? 2.167 -24.067 22.498 1.00 86.06 195 ALA A N 1
ATOM 1655 C CA . ALA A 1 195 ? 0.833 -24.583 22.191 1.00 86.06 195 ALA A CA 1
ATOM 1656 C C . ALA A 1 195 ? -0.274 -23.638 22.691 1.00 86.06 195 ALA A C 1
ATOM 1658 O O . ALA A 1 195 ? -1.141 -23.231 21.914 1.00 86.06 195 ALA A O 1
ATOM 1659 N N . GLU A 1 196 ? -0.185 -23.202 23.944 1.00 86.25 196 GLU A N 1
ATOM 1660 C CA . GLU A 1 196 ? -1.131 -22.283 24.584 1.00 86.25 196 GLU A CA 1
ATOM 1661 C C . GLU A 1 196 ? -1.111 -20.894 23.934 1.00 86.25 196 GLU A C 1
ATOM 1663 O O . GLU A 1 196 ? -2.154 -20.350 23.562 1.00 86.25 196 GLU A O 1
ATOM 1668 N N . LYS A 1 197 ? 0.089 -20.358 23.659 1.00 87.50 197 LYS A N 1
ATOM 1669 C CA . LYS A 1 197 ? 0.267 -19.114 22.886 1.00 87.50 197 LYS A CA 1
ATOM 1670 C C . LYS A 1 197 ? -0.420 -19.197 21.524 1.00 87.50 197 LYS A C 1
ATOM 1672 O O . LYS A 1 197 ? -0.968 -18.208 21.036 1.00 87.50 197 LYS A O 1
ATOM 1677 N N . ARG A 1 198 ? -0.398 -20.371 20.883 1.00 83.81 198 ARG A N 1
ATOM 1678 C CA . ARG A 1 198 ? -1.061 -20.606 19.593 1.00 83.81 198 ARG A CA 1
ATOM 1679 C C . ARG A 1 198 ? -2.581 -20.680 19.739 1.00 83.81 198 ARG A C 1
ATOM 1681 O O . ARG A 1 198 ? -3.269 -20.182 18.849 1.00 83.81 198 ARG A O 1
ATOM 1688 N N . MET A 1 199 ? -3.103 -21.270 20.813 1.00 84.88 199 MET A N 1
ATOM 1689 C CA . MET A 1 199 ? -4.544 -21.290 21.092 1.00 84.88 199 MET A CA 1
ATOM 1690 C C . MET A 1 199 ? -5.091 -19.883 21.344 1.00 84.88 199 MET A C 1
ATOM 1692 O O . MET A 1 199 ? -6.031 -19.482 20.663 1.00 84.88 199 MET A O 1
ATOM 1696 N N . LEU A 1 200 ? -4.441 -19.091 22.204 1.00 86.06 200 LEU A N 1
ATOM 1697 C CA . LEU A 1 200 ? -4.833 -17.700 22.476 1.00 86.06 200 LEU A CA 1
ATOM 1698 C C . LEU A 1 200 ? -4.851 -16.844 21.205 1.00 86.06 200 LEU A C 1
ATOM 1700 O O . LEU A 1 200 ? -5.800 -16.106 20.946 1.00 86.06 200 LEU A O 1
ATOM 1704 N N . LYS A 1 201 ? -3.838 -16.997 20.347 1.00 86.44 201 LYS A N 1
ATOM 1705 C CA . LYS A 1 201 ? -3.812 -16.326 19.040 1.00 86.44 201 LYS A CA 1
ATOM 1706 C C . LYS A 1 201 ? -4.964 -16.750 18.133 1.00 86.44 201 LYS A C 1
ATOM 1708 O O . LYS A 1 201 ? -5.500 -15.911 17.415 1.00 86.44 201 LYS A O 1
ATOM 1713 N N . LYS A 1 202 ? -5.338 -18.035 18.131 1.00 85.06 202 LYS A N 1
ATOM 1714 C CA . LYS A 1 202 ? -6.488 -18.516 17.353 1.00 85.06 202 LYS A CA 1
ATOM 1715 C C . LYS A 1 202 ? -7.786 -17.904 17.873 1.00 85.06 202 LYS A C 1
ATOM 1717 O O . LYS A 1 202 ? -8.551 -17.430 17.047 1.00 85.06 202 LYS A O 1
ATOM 1722 N N . LEU A 1 203 ? -7.997 -17.867 19.186 1.00 84.81 203 LEU A N 1
ATOM 1723 C CA . LEU A 1 203 ? -9.188 -17.261 19.785 1.00 84.81 203 LEU A CA 1
ATOM 1724 C C . LEU A 1 203 ? -9.347 -15.799 19.330 1.00 84.81 203 LEU A C 1
ATOM 1726 O O . LEU A 1 203 ? -10.360 -15.438 18.749 1.00 84.81 203 LEU A O 1
ATOM 1730 N N . ILE A 1 204 ? -8.292 -14.989 19.475 1.00 84.88 204 ILE A N 1
ATOM 1731 C CA . ILE A 1 204 ? -8.340 -13.542 19.201 1.00 84.88 204 ILE A CA 1
ATOM 1732 C C . ILE A 1 204 ? -8.436 -13.223 17.699 1.00 84.88 204 ILE A C 1
ATOM 1734 O O . ILE A 1 204 ? -9.195 -12.344 17.295 1.00 84.88 204 ILE A O 1
ATOM 1738 N N . TYR A 1 205 ? -7.646 -13.899 16.858 1.00 85.88 205 TYR A N 1
ATOM 1739 C CA . TYR A 1 205 ? -7.459 -13.493 15.457 1.00 85.88 205 TYR A CA 1
ATOM 1740 C C . TYR A 1 205 ? -8.182 -14.369 14.431 1.00 85.88 205 TYR A C 1
ATOM 1742 O O . TYR A 1 205 ? -8.266 -13.992 13.259 1.00 85.88 205 TYR A O 1
ATOM 1750 N N . ARG A 1 206 ? -8.679 -15.553 14.812 1.00 81.25 206 ARG A N 1
ATOM 1751 C CA . ARG A 1 206 ? -9.371 -16.452 13.871 1.00 81.25 206 ARG A CA 1
ATOM 1752 C C . ARG A 1 206 ? -10.868 -16.174 13.803 1.00 81.25 206 ARG A C 1
ATOM 1754 O O . ARG A 1 206 ? -11.451 -16.360 12.735 1.00 81.25 206 ARG A O 1
ATOM 1761 N N . GLU A 1 207 ? -11.475 -15.726 14.896 1.00 81.50 207 GLU A N 1
ATOM 1762 C CA . GLU A 1 207 ? -12.908 -15.452 14.944 1.00 81.50 207 GLU A CA 1
ATOM 1763 C C . GLU A 1 207 ? -13.286 -14.267 14.048 1.00 81.50 207 GLU A C 1
ATOM 1765 O O . GLU A 1 207 ? -12.682 -13.193 14.073 1.00 81.50 207 GLU A O 1
ATOM 1770 N N . ALA A 1 208 ? -14.288 -14.474 13.191 1.00 78.25 208 ALA A N 1
ATOM 1771 C CA . ALA A 1 208 ? -14.739 -13.457 12.243 1.00 78.25 208 ALA A CA 1
ATOM 1772 C C . ALA A 1 208 ? -15.385 -12.259 12.952 1.00 78.25 208 ALA A C 1
ATOM 1774 O O . ALA A 1 208 ? -15.162 -11.118 12.548 1.00 78.25 208 ALA A O 1
ATOM 1775 N N . VAL A 1 209 ? -16.121 -12.521 14.034 1.00 83.44 209 VAL A N 1
ATOM 1776 C CA . VAL A 1 209 ? -16.793 -11.497 14.839 1.00 83.44 209 VAL A CA 1
ATOM 1777 C C . VAL A 1 209 ? -15.762 -10.524 15.408 1.00 83.44 209 VAL A C 1
ATOM 1779 O O . VAL A 1 209 ? -15.820 -9.331 15.121 1.00 83.44 209 VAL A O 1
ATOM 1782 N N . LEU A 1 2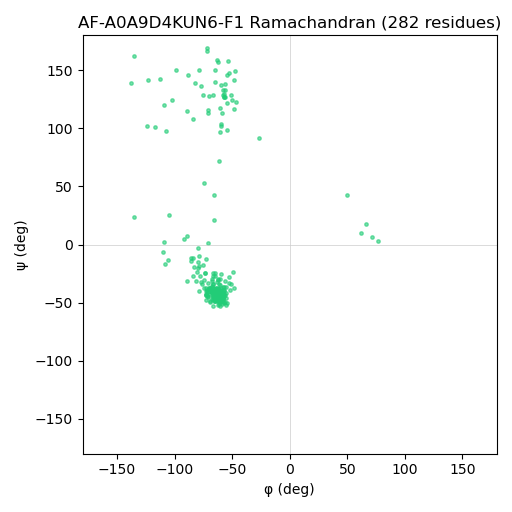10 ? -14.733 -11.033 16.089 1.00 81.81 210 LEU A N 1
ATOM 1783 C CA . LEU A 1 210 ? -13.687 -10.201 16.692 1.00 81.81 210 LEU A CA 1
ATOM 1784 C C . LEU A 1 210 ? -12.923 -9.357 15.661 1.00 81.81 210 LEU A C 1
ATOM 1786 O O . LEU A 1 210 ? -12.567 -8.209 15.929 1.00 81.81 210 LEU A O 1
ATOM 1790 N N . ARG A 1 211 ? -12.715 -9.883 14.449 1.00 80.25 211 ARG A N 1
ATOM 1791 C CA . ARG A 1 211 ? -12.102 -9.120 13.350 1.00 80.25 211 ARG A CA 1
ATOM 1792 C C . ARG A 1 211 ? -13.009 -8.023 12.805 1.00 80.25 211 ARG A C 1
ATOM 1794 O O . ARG A 1 211 ? -12.510 -6.949 12.486 1.00 80.25 211 ARG A O 1
ATOM 1801 N N . THR A 1 212 ? -14.313 -8.275 12.723 1.00 82.75 212 THR A N 1
ATOM 1802 C CA . THR A 1 212 ? -15.301 -7.297 12.236 1.00 82.75 212 THR A CA 1
ATOM 1803 C C . THR A 1 212 ? -15.316 -6.050 13.118 1.00 82.75 212 THR A C 1
ATOM 1805 O O . THR A 1 212 ? -15.353 -4.935 12.607 1.00 82.75 212 THR A O 1
ATOM 1808 N N . TYR A 1 213 ? -15.181 -6.236 14.432 1.00 85.88 213 TYR A N 1
ATOM 1809 C CA . TYR A 1 213 ? -15.127 -5.146 15.409 1.00 85.88 213 TYR A CA 1
ATOM 1810 C C . TYR A 1 213 ? -13.710 -4.606 15.676 1.00 85.88 213 TYR A C 1
ATOM 1812 O O . TYR A 1 213 ? -13.524 -3.795 16.578 1.00 85.88 213 TYR A O 1
ATOM 1820 N N . GLY A 1 214 ? -12.690 -5.041 14.925 1.00 81.19 214 GLY A N 1
ATOM 1821 C CA . GLY A 1 214 ? -11.314 -4.556 15.100 1.00 81.19 214 GLY A CA 1
ATOM 1822 C C . GLY A 1 214 ? -10.664 -4.943 16.438 1.00 81.19 214 GLY A C 1
ATOM 1823 O O . GLY A 1 214 ? -9.648 -4.362 16.825 1.00 81.19 214 GLY A O 1
ATOM 1824 N N . ILE A 1 215 ? -11.205 -5.944 17.141 1.00 85.25 215 ILE A N 1
ATOM 1825 C CA . ILE A 1 215 ? -10.734 -6.375 18.468 1.00 85.25 215 ILE A CA 1
ATOM 1826 C C . ILE A 1 215 ? -9.310 -6.941 18.394 1.00 85.25 215 ILE A C 1
ATOM 1828 O O . ILE A 1 215 ? -8.565 -6.856 19.363 1.00 85.25 215 ILE A O 1
ATOM 1832 N N . GLY A 1 216 ? -8.878 -7.446 17.235 1.00 84.50 216 GLY A N 1
ATOM 1833 C CA . GLY A 1 216 ? -7.507 -7.923 17.039 1.00 84.50 216 GLY A CA 1
ATOM 1834 C C . GLY A 1 216 ? -6.436 -6.843 17.250 1.00 84.50 216 GLY A C 1
ATOM 1835 O O . GLY A 1 216 ? -5.410 -7.112 17.885 1.00 84.50 216 GLY A O 1
ATOM 1836 N N . ASP A 1 217 ? -6.676 -5.621 16.764 1.00 84.94 217 ASP A N 1
ATOM 1837 C CA . ASP A 1 217 ? -5.757 -4.489 16.951 1.00 84.94 217 ASP A CA 1
ATOM 1838 C C . ASP A 1 217 ? -5.786 -3.990 18.397 1.00 84.94 217 ASP A C 1
ATOM 1840 O O . ASP A 1 217 ? -4.744 -3.695 18.985 1.00 84.94 217 ASP A O 1
ATOM 1844 N N . PHE A 1 218 ? -6.974 -3.965 19.000 1.00 86.31 218 PHE A N 1
ATOM 1845 C CA . PHE A 1 218 ? -7.142 -3.641 20.411 1.00 86.31 218 PHE A CA 1
ATOM 1846 C C . PHE A 1 218 ? -6.406 -4.639 21.315 1.00 86.31 218 PHE A C 1
ATOM 1848 O O . PHE A 1 218 ? -5.580 -4.244 22.133 1.00 86.31 218 PHE A O 1
ATOM 1855 N N . ALA A 1 219 ? -6.621 -5.940 21.113 1.00 85.94 219 ALA A N 1
ATOM 1856 C CA . ALA A 1 219 ? -5.967 -7.002 21.868 1.00 85.94 219 ALA A CA 1
ATOM 1857 C C . ALA A 1 219 ? -4.444 -6.940 21.716 1.00 85.94 219 ALA A C 1
ATOM 1859 O O . ALA A 1 219 ? -3.727 -7.092 22.706 1.00 85.94 219 ALA A O 1
ATOM 1860 N N . LYS A 1 220 ? -3.942 -6.644 20.510 1.00 88.44 220 LYS A N 1
ATOM 1861 C CA . LYS A 1 220 ? -2.508 -6.451 20.262 1.00 88.44 220 LYS A CA 1
ATOM 1862 C C . LYS A 1 220 ? -1.924 -5.338 21.123 1.00 88.44 220 LYS A C 1
ATOM 1864 O O . LYS A 1 220 ? -0.878 -5.537 21.736 1.00 88.44 220 LYS A O 1
ATOM 1869 N N . ASN A 1 221 ? -2.596 -4.191 21.173 1.00 89.38 221 ASN A N 1
ATOM 1870 C CA . ASN A 1 221 ? -2.125 -3.028 21.920 1.00 89.38 221 ASN A CA 1
ATOM 1871 C C . ASN A 1 221 ? -2.250 -3.234 23.437 1.00 89.38 221 ASN A C 1
ATOM 1873 O O . ASN A 1 221 ? -1.338 -2.873 24.174 1.00 89.38 221 ASN A O 1
ATOM 1877 N N . SER A 1 222 ? -3.339 -3.855 23.894 1.00 86.69 222 SER A N 1
ATOM 1878 C CA . SER A 1 222 ? -3.630 -4.041 25.319 1.00 86.69 222 SER A CA 1
ATOM 1879 C C . SER A 1 222 ? -2.842 -5.192 25.957 1.00 86.69 222 SER A C 1
ATOM 1881 O O . SER A 1 222 ? -2.362 -5.068 27.080 1.00 86.69 222 SER A O 1
ATOM 1883 N N . THR A 1 223 ? -2.681 -6.318 25.255 1.00 87.25 223 THR A N 1
ATOM 1884 C CA . THR A 1 223 ? -2.077 -7.548 25.814 1.00 87.25 223 THR A CA 1
ATOM 1885 C C . THR A 1 223 ? -0.674 -7.847 25.280 1.00 87.25 223 THR A C 1
ATOM 1887 O O . THR A 1 223 ? 0.046 -8.654 25.865 1.00 87.25 223 THR A O 1
ATOM 1890 N N . GLY A 1 224 ? -0.263 -7.221 24.169 1.00 85.62 224 GLY A N 1
ATOM 1891 C CA . GLY A 1 224 ? 1.007 -7.508 23.490 1.00 85.62 224 GLY A CA 1
ATOM 1892 C C . GLY A 1 224 ? 1.002 -8.795 22.653 1.00 85.62 224 GLY A C 1
ATOM 1893 O O . GLY A 1 224 ? 2.027 -9.164 22.070 1.00 85.62 224 GLY A O 1
ATOM 1894 N N . ILE A 1 225 ? -0.135 -9.490 22.560 1.00 87.00 225 ILE A N 1
ATOM 1895 C CA . ILE A 1 225 ? -0.283 -10.675 21.714 1.00 87.00 225 ILE A CA 1
ATOM 1896 C C . ILE A 1 225 ? -0.285 -10.209 20.259 1.00 87.00 225 ILE A C 1
ATOM 1898 O O . ILE A 1 225 ? -1.169 -9.480 19.837 1.00 87.00 225 ILE A O 1
ATOM 1902 N N . SER A 1 226 ? 0.715 -10.603 19.474 1.00 83.31 226 SER A N 1
ATOM 1903 C CA . SER A 1 226 ? 0.780 -10.219 18.062 1.00 83.31 226 SER A CA 1
ATOM 1904 C C . SER A 1 226 ? 0.043 -11.205 17.158 1.00 83.31 226 SER A C 1
ATOM 1906 O O . SER A 1 226 ? 0.139 -12.423 17.334 1.00 83.31 226 SER A O 1
ATOM 1908 N N . GLU A 1 227 ? -0.566 -10.672 16.095 1.00 76.06 227 GLU A N 1
ATOM 1909 C CA . GLU A 1 227 ? -1.123 -11.406 14.945 1.00 76.06 227 GLU A CA 1
ATOM 1910 C C . GLU A 1 227 ? -0.034 -12.114 14.103 1.00 76.06 227 GLU A C 1
ATOM 1912 O O . GLU A 1 227 ? -0.216 -12.382 12.916 1.00 76.06 227 GLU A O 1
ATOM 1917 N N . SER A 1 228 ? 1.160 -12.371 14.661 1.00 68.69 228 SER A N 1
ATOM 1918 C CA . SER A 1 228 ? 2.276 -12.936 13.905 1.00 68.69 228 SER A CA 1
ATOM 1919 C C . SER A 1 228 ? 1.800 -14.159 13.137 1.00 68.69 228 SER A C 1
ATOM 1921 O O . SER A 1 228 ? 1.214 -15.046 13.753 1.00 68.69 228 SER A O 1
ATOM 1923 N N . ARG A 1 229 ? 2.005 -14.135 11.802 1.00 61.12 229 ARG A N 1
ATOM 1924 C CA . ARG A 1 229 ? 1.425 -15.057 10.809 1.00 61.12 229 ARG A CA 1
ATOM 1925 C C . ARG A 1 229 ? 1.102 -16.397 11.451 1.00 61.12 229 ARG A C 1
ATOM 1927 O O . ARG A 1 229 ? 1.948 -17.294 11.482 1.00 61.12 229 ARG A O 1
ATOM 1934 N N . ILE A 1 230 ? -0.133 -16.526 11.940 1.00 59.03 230 ILE A N 1
ATOM 1935 C CA . ILE A 1 230 ? -0.726 -17.828 12.172 1.00 59.03 230 ILE A CA 1
ATOM 1936 C C . ILE A 1 230 ? -0.682 -18.388 10.767 1.00 59.03 230 ILE A C 1
ATOM 1938 O O . ILE A 1 230 ? -1.383 -17.882 9.890 1.00 59.03 230 ILE A O 1
ATOM 1942 N N . ARG A 1 231 ? 0.266 -19.293 10.490 1.00 51.62 231 ARG A N 1
ATOM 1943 C CA . ARG A 1 231 ? 0.278 -19.992 9.215 1.00 51.62 231 ARG A CA 1
ATOM 1944 C C . ARG A 1 231 ? -1.049 -20.708 9.225 1.00 51.62 231 ARG A C 1
ATOM 1946 O O . ARG A 1 231 ? -1.208 -21.726 9.893 1.00 51.62 231 ARG A O 1
ATOM 1953 N N . VAL A 1 232 ? -2.027 -20.091 8.577 1.00 49.62 232 VAL A N 1
ATOM 1954 C CA . VAL A 1 232 ? -3.250 -20.748 8.211 1.00 49.62 232 VAL A CA 1
ATOM 1955 C C . VAL A 1 232 ? -2.691 -21.853 7.335 1.00 49.62 232 VAL A C 1
ATOM 1957 O O . VAL A 1 232 ? -2.277 -21.614 6.201 1.00 49.62 232 VAL A O 1
ATOM 1960 N N . HIS A 1 233 ? -2.607 -23.064 7.879 1.00 47.44 233 HIS A N 1
ATOM 1961 C CA . HIS A 1 233 ? -2.868 -24.229 7.064 1.00 47.44 233 HIS A CA 1
ATOM 1962 C C . HIS A 1 233 ? -4.320 -24.053 6.628 1.00 47.44 233 HIS A C 1
ATOM 1964 O O . HIS A 1 233 ? -5.241 -24.664 7.150 1.00 47.44 233 HIS A O 1
ATOM 1970 N N . ALA A 1 234 ? -4.537 -23.092 5.728 1.00 46.78 234 ALA A N 1
ATOM 1971 C CA . ALA A 1 234 ? -5.627 -23.194 4.815 1.00 46.78 234 ALA A CA 1
ATOM 1972 C C . ALA A 1 234 ? -5.331 -24.533 4.160 1.00 46.78 234 ALA A C 1
ATOM 1974 O O . ALA A 1 234 ? -4.182 -24.800 3.785 1.00 46.78 234 ALA A O 1
ATOM 1975 N N . ASN A 1 235 ? -6.339 -25.379 4.059 1.00 49.53 235 ASN A N 1
ATOM 1976 C CA . ASN A 1 235 ? -6.290 -26.557 3.212 1.00 49.53 235 ASN A CA 1
ATOM 1977 C C . ASN A 1 235 ? -6.204 -26.117 1.735 1.00 49.53 235 ASN A C 1
ATOM 1979 O O . ASN A 1 235 ? -6.912 -26.627 0.881 1.00 49.53 235 ASN A O 1
ATOM 1983 N N . THR A 1 236 ? -5.391 -25.107 1.416 1.00 49.06 236 THR A N 1
ATOM 1984 C CA . THR A 1 236 ? -4.962 -24.819 0.070 1.00 49.06 236 THR A CA 1
ATOM 1985 C C . THR A 1 236 ? -3.994 -25.936 -0.283 1.00 49.06 236 THR A C 1
ATOM 1987 O O . THR A 1 236 ? -2.927 -26.038 0.335 1.00 49.06 236 THR A O 1
ATOM 1990 N N . PRO A 1 237 ? -4.350 -26.811 -1.240 1.00 45.59 237 PRO A N 1
ATOM 1991 C CA . PRO A 1 237 ? -3.433 -27.838 -1.686 1.00 45.59 237 PRO A CA 1
ATOM 1992 C C . PRO A 1 237 ? -2.147 -27.131 -2.106 1.00 45.59 237 PRO A C 1
ATOM 1994 O O . PRO A 1 237 ? -2.163 -26.220 -2.941 1.00 45.59 237 PRO A O 1
ATOM 1997 N N . ARG A 1 238 ? -1.024 -27.496 -1.472 1.00 53.72 238 ARG A N 1
ATOM 1998 C CA . ARG A 1 238 ? 0.302 -27.091 -1.945 1.00 53.72 238 ARG A CA 1
ATOM 1999 C C . ARG A 1 238 ? 0.310 -27.415 -3.433 1.00 53.72 238 ARG A C 1
ATOM 2001 O O . ARG A 1 238 ? 0.163 -28.581 -3.779 1.00 53.72 238 ARG A O 1
ATOM 2008 N N . ARG A 1 239 ? 0.446 -26.404 -4.301 1.00 53.12 239 ARG A N 1
ATOM 2009 C CA . ARG A 1 239 ? 0.669 -26.623 -5.735 1.00 53.12 239 ARG A CA 1
ATOM 2010 C C . ARG A 1 239 ? 1.887 -27.530 -5.851 1.00 53.12 239 ARG A C 1
ATOM 2012 O O . ARG A 1 239 ? 3.016 -27.054 -5.722 1.00 53.12 239 ARG A O 1
ATOM 2019 N N . GLN A 1 240 ? 1.659 -28.826 -6.036 1.00 57.72 240 GLN A N 1
ATOM 2020 C CA . GLN A 1 240 ? 2.717 -29.739 -6.412 1.00 57.72 240 GLN A CA 1
ATOM 2021 C C . GLN A 1 240 ? 3.215 -29.218 -7.757 1.00 57.72 240 GLN A C 1
ATOM 2023 O O . GLN A 1 240 ? 2.441 -29.069 -8.706 1.00 57.72 240 GLN A O 1
ATOM 2028 N N . ARG A 1 241 ? 4.483 -28.802 -7.813 1.00 58.50 241 ARG A N 1
ATOM 2029 C CA . ARG A 1 241 ? 5.114 -28.497 -9.099 1.00 58.50 241 ARG A CA 1
ATOM 2030 C C . ARG A 1 241 ? 4.989 -29.774 -9.921 1.00 58.50 241 ARG A C 1
ATOM 2032 O O . ARG A 1 241 ? 5.323 -30.835 -9.403 1.00 58.50 241 ARG A O 1
ATOM 2039 N N . SER A 1 242 ? 4.443 -29.692 -11.135 1.00 67.56 242 SER A N 1
ATOM 2040 C CA . SER A 1 242 ? 4.226 -30.905 -11.920 1.00 67.56 242 SER A CA 1
ATOM 2041 C C . SER A 1 242 ? 5.566 -31.614 -12.107 1.00 67.56 242 SER A C 1
ATOM 2043 O O . SER A 1 242 ? 6.557 -31.000 -12.512 1.00 67.56 242 SER A O 1
ATOM 2045 N N . THR A 1 243 ? 5.597 -32.905 -11.793 1.00 70.31 243 THR A N 1
ATOM 2046 C CA . THR A 1 243 ? 6.761 -33.780 -12.002 1.00 70.31 243 THR A CA 1
ATOM 2047 C C . THR A 1 243 ? 7.254 -33.690 -13.448 1.00 70.31 243 THR A C 1
ATOM 2049 O O . THR A 1 243 ? 8.452 -33.690 -13.709 1.00 70.31 243 THR A O 1
ATOM 2052 N N . VAL A 1 244 ? 6.322 -33.482 -14.382 1.00 73.69 244 VAL A N 1
ATOM 2053 C CA . VAL A 1 244 ? 6.568 -33.221 -15.806 1.00 73.69 244 VAL A CA 1
ATOM 2054 C C . VAL A 1 244 ? 7.399 -31.955 -16.039 1.00 73.69 244 VAL A C 1
ATOM 2056 O O . VAL A 1 244 ? 8.313 -31.963 -16.854 1.00 73.69 244 VAL A O 1
ATOM 2059 N N . PHE A 1 245 ? 7.133 -30.858 -15.325 1.00 73.44 245 PHE A N 1
ATOM 2060 C CA . PHE A 1 245 ? 7.910 -29.625 -15.484 1.00 73.44 245 PHE A CA 1
ATOM 2061 C C . PHE A 1 245 ? 9.338 -29.778 -14.955 1.00 73.44 245 PHE A C 1
ATOM 2063 O O . PHE A 1 245 ? 10.272 -29.270 -15.570 1.00 73.44 245 PHE A O 1
ATOM 2070 N N . GLN A 1 246 ? 9.515 -30.500 -13.845 1.00 74.38 246 GLN A N 1
ATOM 2071 C CA . GLN A 1 246 ? 10.845 -30.814 -13.323 1.00 74.38 246 GLN A CA 1
ATOM 2072 C C . GLN A 1 246 ? 11.631 -31.702 -14.295 1.00 74.38 246 GLN A C 1
ATOM 2074 O O . GLN A 1 246 ? 12.773 -31.360 -14.589 1.00 74.38 246 GLN A O 1
ATOM 2079 N N . LYS A 1 247 ? 10.999 -32.741 -14.865 1.00 78.75 247 LYS A N 1
ATOM 2080 C CA . LYS A 1 247 ? 11.597 -33.586 -15.914 1.00 78.75 247 LYS A CA 1
ATOM 2081 C C . LYS A 1 247 ? 11.992 -32.780 -17.155 1.00 78.75 247 LYS A C 1
ATOM 2083 O O . LYS A 1 247 ? 13.124 -32.836 -17.602 1.00 78.75 247 LYS A O 1
ATOM 2088 N N . ASN A 1 248 ? 11.118 -31.905 -17.644 1.00 79.50 248 ASN A N 1
ATOM 2089 C CA . ASN A 1 248 ? 11.439 -31.080 -18.813 1.00 79.50 248 ASN A CA 1
ATOM 2090 C C . ASN A 1 248 ? 12.614 -30.115 -18.567 1.00 79.50 248 ASN A C 1
ATOM 2092 O O . ASN A 1 248 ? 13.353 -29.791 -19.497 1.00 79.50 248 ASN A O 1
ATOM 2096 N N . ILE A 1 249 ? 12.785 -29.627 -17.331 1.00 77.06 249 ILE A N 1
ATOM 2097 C CA . ILE A 1 249 ? 13.943 -28.806 -16.955 1.00 77.06 249 ILE A CA 1
ATOM 2098 C C . ILE A 1 249 ? 15.214 -29.654 -16.907 1.00 77.06 249 ILE A C 1
ATOM 2100 O O . ILE A 1 249 ? 16.242 -29.198 -17.410 1.00 77.06 249 ILE A O 1
ATOM 2104 N N . THR A 1 250 ? 15.167 -30.848 -16.306 1.00 75.50 250 THR A N 1
ATOM 2105 C CA . THR A 1 250 ? 16.329 -31.748 -16.264 1.00 75.50 250 THR A CA 1
ATOM 2106 C C . THR A 1 250 ? 16.746 -32.142 -17.673 1.00 75.50 250 THR A C 1
ATOM 2108 O O . THR A 1 250 ? 17.884 -31.875 -18.047 1.00 75.50 250 THR A O 1
ATOM 2111 N N . ASP A 1 251 ? 15.801 -32.590 -18.500 1.00 80.44 251 ASP A N 1
ATOM 2112 C CA . ASP A 1 251 ? 16.050 -33.012 -19.881 1.00 80.44 251 ASP A CA 1
ATOM 2113 C C . ASP A 1 251 ? 16.629 -31.869 -20.722 1.00 80.44 251 ASP A C 1
ATOM 2115 O O . ASP A 1 251 ? 17.509 -32.073 -21.553 1.00 80.44 251 ASP A O 1
ATOM 2119 N N . PHE A 1 252 ? 16.173 -30.630 -20.511 1.00 78.50 252 PHE A N 1
ATOM 2120 C CA . PHE A 1 252 ? 16.722 -29.472 -21.216 1.00 78.50 252 PHE A CA 1
ATOM 2121 C C . PHE A 1 252 ? 18.199 -29.224 -20.881 1.00 78.50 252 PHE A C 1
ATOM 2123 O O . PHE A 1 252 ? 18.975 -28.885 -21.776 1.00 78.50 252 PHE A O 1
ATOM 2130 N N . PHE A 1 253 ? 18.587 -29.351 -19.611 1.00 68.31 253 PHE A N 1
ATOM 2131 C CA . PHE A 1 253 ? 19.963 -29.100 -19.172 1.00 68.31 253 PHE A CA 1
ATOM 2132 C C . PHE A 1 253 ? 20.900 -30.296 -19.368 1.00 68.31 253 PHE A C 1
ATOM 2134 O O . PHE A 1 253 ? 22.111 -30.086 -19.389 1.00 68.31 253 PHE A O 1
ATOM 2141 N N . GLU A 1 254 ? 20.359 -31.505 -19.521 1.00 70.81 254 GLU A N 1
ATOM 2142 C CA . GLU A 1 254 ? 21.111 -32.732 -19.812 1.00 70.81 254 GLU A CA 1
ATOM 2143 C C . GLU A 1 254 ? 21.356 -32.948 -21.318 1.00 70.81 254 GLU A C 1
ATOM 2145 O O . GLU A 1 254 ? 22.202 -33.759 -21.681 1.00 70.81 254 GLU A O 1
ATOM 2150 N N . ARG A 1 255 ? 20.703 -32.181 -22.208 1.00 74.69 255 ARG A N 1
ATOM 2151 C CA . ARG A 1 255 ? 21.030 -32.163 -23.649 1.00 74.69 255 ARG A CA 1
ATOM 2152 C C . ARG A 1 255 ? 22.487 -31.762 -23.892 1.00 74.69 255 ARG A C 1
ATOM 2154 O O . ARG A 1 255 ? 22.942 -30.739 -23.371 1.00 74.69 255 ARG A O 1
ATOM 2161 N N . ASP A 1 256 ? 23.169 -32.524 -24.747 1.00 56.19 256 ASP A N 1
ATOM 2162 C CA . ASP A 1 256 ? 24.607 -32.395 -25.023 1.00 56.19 256 ASP A CA 1
ATOM 2163 C C . ASP A 1 256 ? 25.002 -30.971 -25.463 1.00 56.19 256 ASP A C 1
ATOM 2165 O O . ASP A 1 256 ? 25.935 -30.378 -24.918 1.00 56.19 256 ASP A O 1
ATOM 2169 N N . ASP A 1 257 ? 24.191 -30.334 -26.312 1.00 67.94 257 ASP A N 1
ATOM 2170 C CA . ASP A 1 257 ? 24.400 -28.954 -26.779 1.00 67.94 257 ASP A CA 1
ATOM 2171 C C . ASP A 1 257 ? 24.478 -27.935 -25.624 1.00 67.94 257 ASP A C 1
ATOM 2173 O O . ASP A 1 257 ? 25.289 -27.009 -25.624 1.00 67.94 257 ASP A O 1
ATOM 2177 N N . ASN A 1 258 ? 23.645 -28.106 -24.594 1.00 61.59 258 ASN A N 1
ATOM 2178 C CA . ASN A 1 258 ? 23.594 -27.212 -23.435 1.00 61.59 258 ASN A CA 1
ATOM 2179 C 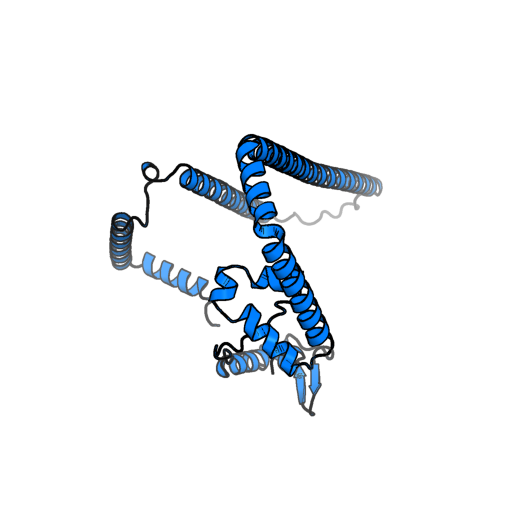C . ASN A 1 258 ? 24.651 -27.558 -22.378 1.00 61.59 258 ASN A C 1
ATOM 2181 O O . ASN A 1 258 ? 25.078 -26.676 -21.621 1.00 61.59 258 ASN A O 1
ATOM 2185 N N . SER A 1 259 ? 25.052 -28.829 -22.322 1.00 58.94 259 SER A N 1
ATOM 2186 C CA . SER A 1 259 ? 26.129 -29.342 -21.476 1.00 58.94 259 SER A CA 1
ATOM 2187 C C . SER A 1 259 ? 27.488 -28.792 -21.925 1.00 58.94 259 SER A C 1
ATOM 2189 O O . SER A 1 259 ? 28.231 -28.236 -21.109 1.00 58.94 259 SER A O 1
ATOM 2191 N N . ARG A 1 260 ? 27.763 -28.831 -23.238 1.00 59.12 260 ARG A N 1
ATOM 2192 C CA . ARG A 1 260 ? 29.048 -28.436 -23.844 1.00 59.12 260 ARG A CA 1
ATOM 2193 C C . ARG A 1 260 ? 29.312 -26.932 -23.814 1.00 59.12 260 ARG A C 1
ATOM 2195 O O . ARG A 1 260 ? 30.451 -26.515 -23.639 1.00 59.12 260 ARG A O 1
ATOM 2202 N N . ILE A 1 261 ? 28.271 -26.103 -23.915 1.00 61.56 261 ILE A N 1
ATOM 2203 C CA . ILE A 1 261 ? 28.412 -24.635 -23.988 1.00 61.56 261 ILE A CA 1
ATOM 2204 C C . ILE A 1 261 ? 28.654 -23.989 -22.604 1.00 61.56 261 ILE A C 1
ATOM 2206 O O . ILE A 1 261 ? 29.039 -22.822 -22.527 1.00 61.56 261 ILE A O 1
ATOM 2210 N N . LYS A 1 262 ? 28.412 -24.690 -21.479 1.00 55.44 262 LYS A N 1
ATOM 2211 C CA . LYS A 1 262 ? 28.286 -24.027 -20.157 1.00 55.44 262 LYS A CA 1
ATOM 2212 C C . LYS A 1 262 ? 29.005 -24.667 -18.964 1.00 55.44 262 LYS A C 1
ATOM 2214 O O . LYS A 1 262 ? 28.610 -24.387 -17.830 1.00 55.44 262 LYS A O 1
ATOM 2219 N N . ALA A 1 263 ? 30.057 -25.461 -19.147 1.00 55.69 263 ALA A N 1
ATOM 2220 C CA . ALA A 1 263 ? 30.691 -26.155 -18.021 1.00 55.69 263 ALA A CA 1
ATOM 2221 C C . ALA A 1 263 ? 32.152 -25.739 -17.776 1.00 55.69 263 ALA A C 1
ATOM 2223 O O . ALA A 1 263 ? 33.077 -26.235 -18.404 1.00 55.69 263 ALA A O 1
ATOM 2224 N N . GLY A 1 264 ? 32.368 -24.881 -16.776 1.00 58.47 264 GLY A N 1
ATOM 2225 C CA . GLY A 1 264 ? 33.646 -24.799 -16.059 1.00 58.47 264 GLY A CA 1
ATOM 2226 C C . GLY A 1 264 ? 33.576 -25.583 -14.741 1.00 58.47 264 GLY A C 1
ATOM 2227 O O . GLY A 1 264 ? 32.511 -25.638 -14.115 1.00 58.47 264 GLY A O 1
ATOM 2228 N N . LYS A 1 265 ? 34.709 -26.129 -14.268 1.00 56.91 265 LYS A N 1
ATOM 2229 C CA . LYS A 1 265 ? 34.857 -26.934 -13.024 1.00 56.91 265 LYS A CA 1
ATOM 2230 C C . LYS A 1 265 ? 34.217 -26.297 -11.770 1.00 56.91 265 LYS A C 1
ATOM 2232 O O . LYS A 1 265 ? 33.827 -27.012 -10.854 1.00 56.91 265 LYS A O 1
ATOM 2237 N N . LYS A 1 266 ? 34.043 -24.967 -11.748 1.00 62.72 266 LYS A N 1
ATOM 2238 C CA . LYS A 1 266 ? 33.439 -24.181 -10.649 1.00 62.72 266 LYS A CA 1
ATOM 2239 C C . LYS A 1 266 ? 31.897 -24.199 -10.591 1.00 62.72 266 LYS A C 1
ATOM 2241 O O . LYS A 1 266 ? 31.324 -23.595 -9.693 1.00 62.72 266 LYS A O 1
ATOM 2246 N N . SER A 1 267 ? 31.212 -24.851 -11.534 1.00 68.06 267 SER A N 1
ATOM 2247 C CA . SER A 1 267 ? 29.737 -24.810 -11.661 1.00 68.06 267 SER A CA 1
ATOM 2248 C C . SER A 1 267 ? 29.016 -26.115 -11.280 1.00 68.06 267 SER A C 1
ATOM 2250 O O . SER A 1 267 ? 27.784 -26.199 -11.346 1.00 68.06 267 SER A O 1
ATOM 2252 N N . THR A 1 268 ? 29.771 -27.127 -10.843 1.00 71.75 268 THR A N 1
ATOM 2253 C CA . THR A 1 268 ? 29.270 -28.441 -10.409 1.00 71.75 268 THR A CA 1
ATOM 2254 C C . THR A 1 268 ? 29.479 -28.658 -8.914 1.00 71.75 268 THR A C 1
ATOM 2256 O O . THR A 1 268 ? 30.526 -28.295 -8.388 1.00 71.75 268 THR A O 1
ATOM 2259 N N . ILE A 1 269 ? 28.518 -29.302 -8.254 1.00 78.38 269 ILE A N 1
ATOM 2260 C CA . ILE A 1 269 ? 28.569 -29.733 -6.855 1.00 78.38 269 ILE A CA 1
ATOM 2261 C C . ILE A 1 269 ? 28.324 -31.243 -6.779 1.00 78.38 269 ILE A C 1
ATOM 2263 O O . ILE A 1 269 ? 27.497 -31.786 -7.515 1.00 78.38 269 ILE A O 1
ATOM 2267 N N . THR A 1 270 ? 29.033 -31.924 -5.883 1.00 79.75 270 THR A N 1
ATOM 2268 C CA . THR A 1 270 ? 28.811 -33.345 -5.594 1.00 79.75 270 THR A CA 1
ATOM 2269 C C . THR A 1 270 ? 28.030 -33.469 -4.293 1.00 79.75 270 THR A C 1
ATOM 2271 O O . THR A 1 270 ? 28.461 -32.955 -3.265 1.00 79.75 270 THR A O 1
ATOM 2274 N N . ARG A 1 271 ? 26.883 -34.155 -4.311 1.00 73.50 271 ARG A N 1
ATOM 2275 C CA . ARG A 1 271 ? 26.112 -34.490 -3.098 1.00 73.50 271 ARG A CA 1
ATOM 2276 C C . ARG A 1 271 ? 25.630 -35.926 -3.220 1.00 73.50 271 ARG A C 1
ATOM 2278 O O . ARG A 1 271 ? 25.209 -36.332 -4.298 1.00 73.50 271 ARG A O 1
ATOM 2285 N N . ARG A 1 272 ? 25.679 -36.691 -2.125 1.00 75.38 272 ARG A N 1
ATOM 2286 C CA . ARG A 1 272 ? 25.300 -38.119 -2.113 1.00 75.38 272 ARG A CA 1
ATOM 2287 C C . ARG A 1 272 ? 25.980 -38.924 -3.235 1.00 75.38 272 ARG A C 1
ATOM 2289 O O . ARG A 1 272 ? 25.331 -39.706 -3.910 1.00 75.38 272 ARG A O 1
ATOM 2296 N N . LYS A 1 273 ? 27.278 -38.681 -3.459 1.00 79.81 273 LYS A N 1
ATOM 2297 C CA . LYS A 1 273 ? 28.090 -39.315 -4.518 1.00 79.81 273 LYS A CA 1
ATOM 2298 C C . LYS A 1 273 ? 27.633 -39.034 -5.963 1.00 79.81 273 LYS A C 1
ATOM 2300 O O . LYS A 1 273 ? 28.189 -39.603 -6.891 1.00 79.81 273 LYS A O 1
ATOM 2305 N N . VAL A 1 274 ? 26.698 -38.104 -6.180 1.00 75.38 274 VAL A N 1
ATOM 2306 C CA . VAL A 1 274 ? 26.255 -37.688 -7.518 1.00 75.38 274 VAL A CA 1
ATOM 2307 C C . VAL A 1 274 ? 26.763 -36.274 -7.807 1.00 75.38 274 VAL A C 1
ATOM 2309 O O . VAL A 1 274 ? 26.446 -35.327 -7.080 1.00 75.38 274 VAL A O 1
ATOM 2312 N N . LYS A 1 275 ? 27.569 -36.119 -8.863 1.00 75.00 275 LYS A N 1
ATOM 2313 C CA . LYS A 1 275 ? 28.100 -34.824 -9.316 1.00 75.00 275 LYS A CA 1
ATOM 2314 C C . LYS A 1 275 ? 27.135 -34.192 -10.316 1.00 75.00 275 LYS A C 1
ATOM 2316 O O . LYS A 1 275 ? 26.927 -34.731 -11.397 1.00 75.00 275 LYS A O 1
ATOM 2321 N N . LYS A 1 276 ? 26.542 -33.049 -9.962 1.00 75.69 276 LYS A N 1
ATOM 2322 C CA . LYS A 1 276 ? 25.568 -32.324 -10.801 1.00 75.69 276 LYS A CA 1
ATOM 2323 C C . LYS A 1 276 ? 25.856 -30.829 -10.828 1.00 75.69 276 LYS A C 1
ATOM 2325 O O . LYS A 1 276 ? 26.567 -30.295 -9.982 1.00 75.69 276 LYS A O 1
ATOM 2330 N N . GLN A 1 277 ? 25.301 -30.119 -11.804 1.00 73.31 277 GLN A N 1
ATOM 2331 C CA . GLN A 1 277 ? 25.382 -28.656 -11.846 1.00 73.31 277 GLN A CA 1
ATOM 2332 C C . GLN A 1 277 ? 24.618 -28.039 -10.659 1.00 73.31 277 GLN A C 1
ATOM 2334 O O . GLN A 1 277 ? 23.510 -28.477 -10.346 1.00 73.31 277 GLN A O 1
ATOM 2339 N N . ILE A 1 278 ? 25.164 -26.987 -10.035 1.00 72.69 278 ILE A N 1
ATOM 2340 C CA . ILE A 1 278 ? 24.591 -26.342 -8.827 1.00 72.69 278 ILE A CA 1
ATOM 2341 C C . ILE A 1 278 ? 23.104 -25.972 -9.018 1.00 72.69 278 ILE A C 1
ATOM 2343 O O . ILE A 1 278 ? 22.274 -26.178 -8.135 1.00 72.69 278 ILE A O 1
ATOM 2347 N N . ARG A 1 279 ? 22.734 -25.494 -10.212 1.00 66.50 279 ARG A N 1
ATOM 2348 C CA . ARG A 1 279 ? 21.356 -25.103 -10.568 1.00 66.50 279 ARG A CA 1
ATOM 2349 C C . ARG A 1 279 ? 20.339 -26.253 -10.619 1.00 66.50 279 ARG A C 1
ATOM 2351 O O . ARG A 1 279 ? 19.149 -25.996 -10.461 1.00 66.50 279 ARG A O 1
ATOM 2358 N N . LEU A 1 280 ? 20.784 -27.491 -10.844 1.00 64.81 280 LEU A N 1
ATOM 2359 C CA . LEU A 1 280 ? 19.912 -28.674 -10.858 1.00 64.81 280 LEU A CA 1
ATOM 2360 C C . LEU A 1 280 ? 19.624 -29.166 -9.436 1.00 64.81 280 LEU A C 1
ATOM 2362 O O . LEU A 1 280 ? 18.529 -29.634 -9.153 1.00 64.81 280 LEU A O 1
ATOM 2366 N N . MET A 1 281 ? 20.583 -28.977 -8.532 1.00 65.44 281 MET A N 1
ATOM 2367 C CA . MET A 1 281 ? 20.518 -29.430 -7.142 1.00 65.44 281 MET A CA 1
ATOM 2368 C C . MET A 1 281 ? 19.695 -28.513 -6.229 1.00 65.44 281 MET A C 1
ATOM 2370 O O . MET A 1 281 ? 19.181 -28.959 -5.210 1.00 65.44 281 MET A O 1
ATOM 2374 N N . ASN A 1 282 ? 19.545 -27.236 -6.594 1.00 58.47 282 ASN A N 1
ATOM 2375 C CA . ASN A 1 282 ? 18.726 -26.275 -5.844 1.00 58.47 282 ASN A CA 1
ATOM 2376 C C . ASN A 1 282 ? 17.214 -26.416 -6.119 1.00 58.47 282 ASN A C 1
ATOM 2378 O O . ASN A 1 282 ? 16.413 -25.759 -5.458 1.00 58.47 282 ASN A O 1
ATOM 2382 N N . ASN A 1 283 ? 16.821 -27.222 -7.114 1.00 48.31 283 ASN A N 1
ATOM 2383 C CA . ASN A 1 283 ? 15.426 -27.407 -7.539 1.00 48.31 283 ASN A CA 1
ATOM 2384 C C . ASN A 1 283 ? 14.841 -28.790 -7.198 1.00 48.31 283 ASN A C 1
ATOM 2386 O O . ASN A 1 283 ? 13.644 -29.001 -7.430 1.00 48.31 283 ASN A O 1
ATOM 2390 N N . SER A 1 284 ? 15.679 -29.694 -6.688 1.00 48.25 284 SER A N 1
ATOM 2391 C CA . SER A 1 284 ? 15.341 -31.027 -6.175 1.00 48.25 284 SER A CA 1
ATOM 2392 C C . SER A 1 284 ? 15.088 -31.006 -4.675 1.00 48.25 284 SER A C 1
ATOM 2394 O O . SER A 1 284 ? 15.920 -30.389 -3.971 1.00 48.25 284 SER A O 1
#

Mean predicted aligned error: 21.97 Å